Protein 4DGH (pdb70)

Secondary structure (P-SEA, 3-state):
ccccaaaaaaccccccccbbbbbbccccaaaaaaaaaacccccccccbbbbbcccccccaaaaaaaaccaaaaaabbbbbbccccaaaaaaaaaaccccccccccccccaaaaaaaaaaaaaac/ccccaaaaaaccccccccbbbbbcccccaaaaaaaaaacccccccccbbbbbcccccccaaaaaaaaccaaaaaacbbbbbccccaaaaaaaaaaccccccccccccccaaaaaaaaaaaaacc

InterPro domains:
  IPR001902 SLC26A/SulP transporter [PTHR11814] (18-544)
  IPR002645 STAS domain [PF01740] (443-535)
  IPR002645 STAS domain [PS50801] (432-543)
  IPR011547 SLC26A/SulP transporter domain [PF00916] (20-383)
  IPR036513 STAS domain superfamily [G3DSA:3.30.750.24] (422-551)
  IPR036513 STAS domain superfamily [SSF52091] (441-542)

Radius of gyration: 21.48 Å; Cα contacts (8 Å, |Δi|>4): 382; chains: 2; bounding box: 46×34×61 Å

Structure (mmCIF, N/CA/C/O backbone):
data_4DGH
#
_entry.id   4DGH
#
_cell.length_a   90.850
_cell.length_b   90.850
_cell.length_c   65.180
_cell.angle_alpha   90.00
_cell.angle_beta   90.00
_cell.angle_gamma   90.00
#
_symmetry.space_group_name_H-M   'P 4 21 2'
#
loop_
_entity.id
_entity.type
_entity.pdbx_description
1 polymer 'Sulfate permease family protein'
2 non-polymer 'POTASSIUM ION'
3 non-polymer 'IODIDE ION'
4 non-polymer GLYCEROL
5 water water
#
loop_
_atom_site.group_PDB
_atom_site.id
_atom_site.type_symbol
_atom_site.label_atom_id
_atom_site.label_alt_id
_atom_site.label_comp_id
_atom_site.label_asym_id
_atom_site.label_entity_id
_atom_site.label_seq_id
_atom_site.pdbx_PDB_ins_code
_atom_site.Cartn_x
_atom_site.Cartn_y
_atom_site.Cartn_z
_atom_site.occupancy
_atom_site.B_iso_or_equiv
_atom_site.auth_seq_id
_atom_site.auth_comp_id
_atom_site.auth_asym_id
_atom_site.auth_atom_id
_atom_site.pdbx_PDB_model_num
ATO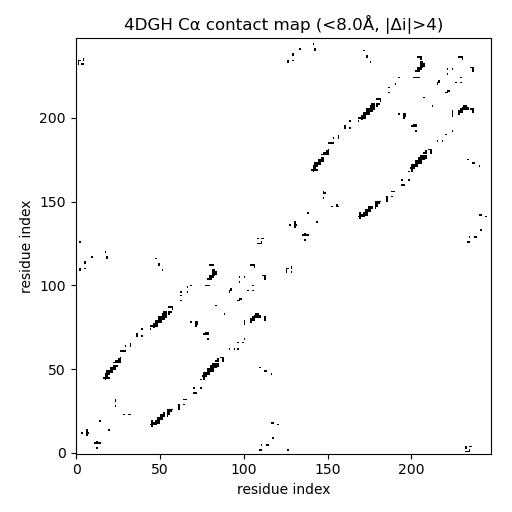M 1 N N . ASN A 1 2 ? 50.665 74.020 30.205 1.00 59.92 423 ASN A N 1
ATOM 2 C CA . ASN A 1 2 ? 49.851 73.337 31.291 1.00 59.21 423 ASN A CA 1
ATOM 3 C C . ASN A 1 2 ? 50.633 72.388 32.305 1.00 56.44 423 ASN A C 1
ATOM 4 O O . ASN A 1 2 ? 51.585 71.689 31.897 1.00 51.58 423 ASN A O 1
ATOM 6 N N . ALA A 1 3 ? 50.235 72.364 33.602 1.00 47.17 424 ALA A N 1
ATOM 7 C CA . ALA A 1 3 ? 50.556 71.197 34.509 1.00 41.97 424 ALA A CA 1
ATOM 8 C C . ALA A 1 3 ? 49.653 69.987 34.184 1.00 40.54 424 ALA A C 1
ATOM 9 O O . ALA A 1 3 ? 50.034 68.835 34.394 1.00 34.34 424 ALA A O 1
ATOM 11 N N . GLU A 1 4 ? 48.464 70.258 33.635 1.00 41.53 425 GLU A N 1
ATOM 12 C CA . GLU A 1 4 ? 47.603 69.223 33.128 1.00 41.33 425 GLU A CA 1
ATOM 13 C C . GLU A 1 4 ? 48.352 68.472 32.019 1.00 42.68 425 GLU A C 1
ATOM 14 O O . GLU A 1 4 ? 48.344 67.203 32.006 1.00 36.85 425 GLU A O 1
ATOM 28 N N . SER A 1 6 ? 51.809 68.488 31.532 1.00 30.70 427 SER A N 1
ATOM 29 C CA . SER A 1 6 ? 52.978 67.766 32.032 1.00 34.90 427 SER A CA 1
ATOM 30 C C . SER A 1 6 ? 52.606 66.445 32.773 1.00 31.09 427 SER A C 1
ATOM 31 O O . SER A 1 6 ? 53.297 65.449 32.654 1.00 30.00 427 SER A O 1
ATOM 34 N N . TYR A 1 7 ? 51.500 66.422 33.486 1.00 29.77 428 TYR A N 1
ATOM 35 C CA . TYR A 1 7 ? 51.115 65.203 34.188 1.00 30.01 428 TYR A CA 1
ATOM 36 C C . TYR A 1 7 ? 50.758 64.043 33.234 1.00 27.83 428 TYR A C 1
ATOM 37 O O . TYR A 1 7 ? 51.205 62.916 33.417 1.00 24.16 428 TYR A O 1
ATOM 46 N N . GLU A 1 8 ? 49.895 64.328 32.272 1.00 27.66 429 GLU A N 1
ATOM 47 C CA . GLU A 1 8 ? 49.512 63.281 31.296 1.00 28.91 429 GLU A CA 1
ATOM 48 C C . GLU A 1 8 ? 50.677 62.839 30.423 1.00 28.63 429 GLU A C 1
ATOM 49 O O . GLU A 1 8 ? 50.820 61.635 30.131 1.00 29.94 429 GLU A O 1
ATOM 55 N N . LEU A 1 9 ? 51.510 63.791 30.045 1.00 26.17 430 LEU A N 1
ATOM 56 C CA . LEU A 1 9 ? 52.749 63.433 29.318 1.00 28.18 430 LEU A CA 1
ATOM 57 C C . LEU A 1 9 ? 53.593 62.441 30.121 1.00 28.40 430 LEU A C 1
ATOM 58 O O . LEU A 1 9 ? 53.988 61.360 29.585 1.00 27.68 430 LEU A O 1
ATOM 63 N N . ALA A 1 10 ? 53.807 62.737 31.414 1.00 26.61 431 ALA A N 1
ATOM 64 C CA . ALA A 1 10 ? 54.645 61.809 32.218 1.00 25.31 431 ALA A CA 1
ATOM 65 C C . ALA A 1 10 ? 53.939 60.448 32.379 1.00 27.54 431 ALA A C 1
ATOM 66 O O . ALA A 1 10 ? 54.608 59.398 32.349 1.00 27.62 431 ALA A O 1
ATOM 68 N N . GLN A 1 11 ? 52.613 60.430 32.510 1.00 26.83 432 GLN A N 1
ATOM 69 C CA . GLN A 1 11 ? 51.890 59.183 32.554 1.00 26.68 432 GLN A CA 1
ATOM 70 C C . GLN A 1 11 ? 52.135 58.338 31.337 1.00 27.43 432 GLN A C 1
ATOM 71 O O . GLN A 1 11 ? 52.115 57.072 31.440 1.00 27.28 432 GLN A O 1
ATOM 77 N N . HIS A 1 12 ? 52.392 58.988 30.200 1.00 25.19 433 HIS A N 1
ATOM 78 C CA . HIS A 1 12 ? 52.746 58.275 28.988 1.00 27.18 433 HIS A CA 1
ATOM 79 C C . HIS A 1 12 ? 54.212 58.210 28.694 1.00 27.70 433 HIS A C 1
ATOM 80 O O . HIS A 1 12 ? 54.598 57.894 27.544 1.00 28.89 433 HIS A O 1
ATOM 87 N N . GLY A 1 13 ? 55.039 58.489 29.702 1.00 27.06 434 GLY A N 1
ATOM 88 C CA . GLY A 1 13 ? 56.484 58.413 29.585 1.00 28.65 434 GLY A CA 1
ATOM 89 C C . GLY A 1 13 ? 57.140 59.443 28.661 1.00 31.43 434 GLY A C 1
ATOM 90 O O . GLY A 1 13 ? 58.224 59.173 28.087 1.00 29.04 434 GLY A O 1
ATOM 91 N N A ARG A 1 14 ? 56.517 60.616 28.516 0.50 28.28 435 ARG A N 1
ATOM 92 N N B ARG A 1 14 ? 56.515 60.616 28.507 0.50 30.00 435 ARG A N 1
ATOM 93 C CA A ARG A 1 14 ? 57.049 61.698 27.656 0.50 27.62 435 ARG A CA 1
ATOM 94 C CA B ARG A 1 14 ? 57.066 61.710 27.668 0.50 30.34 435 ARG A CA 1
ATOM 95 C C A ARG A 1 14 ? 57.268 62.974 28.461 0.50 28.48 435 ARG A C 1
ATOM 96 C C B ARG A 1 14 ? 57.275 62.978 28.471 0.50 30.24 435 ARG A C 1
ATOM 97 O O A ARG A 1 14 ? 56.667 63.153 29.518 0.50 29.82 435 ARG A O 1
ATOM 98 O O B ARG A 1 14 ? 56.677 63.156 29.531 0.50 31.48 435 ARG A O 1
ATOM 113 N N . SER A 1 15 ? 58.121 63.856 27.948 1.00 30.39 436 SER A N 1
ATOM 114 C CA . SER A 1 15 ? 58.300 65.190 28.533 1.00 34.50 436 SER A CA 1
ATOM 115 C C . SER A 1 15 ? 57.740 66.280 27.597 1.00 32.50 436 SER A C 1
ATOM 116 O O . SER A 1 15 ? 57.407 67.384 28.049 1.00 33.04 436 SER A O 1
ATOM 119 N N . THR A 1 16 ? 57.636 65.948 26.310 1.00 31.66 437 THR A N 1
ATOM 120 C CA . THR A 1 16 ? 57.262 66.907 25.290 1.00 29.64 437 THR A CA 1
ATOM 121 C C . THR A 1 16 ? 56.062 66.322 24.504 1.00 28.22 437 THR A C 1
ATOM 122 O O . THR A 1 16 ? 55.895 65.086 24.389 1.00 24.65 437 THR A O 1
ATOM 126 N N . LEU A 1 17 ? 55.236 67.232 23.984 1.00 24.88 438 LEU A N 1
ATOM 127 C CA . LEU A 1 17 ? 54.083 66.848 23.205 1.00 25.59 438 LEU A CA 1
ATOM 128 C C . LEU A 1 17 ? 54.646 66.130 21.973 1.00 25.33 438 LEU A C 1
ATOM 129 O O . LEU A 1 17 ? 55.635 66.600 21.346 1.00 26.66 438 LEU A O 1
ATOM 134 N N . PRO A 1 18 ? 54.099 64.968 21.656 1.00 25.02 439 PRO A N 1
ATOM 135 C CA . PRO A 1 18 ? 54.647 64.319 20.434 1.00 25.86 439 PRO A CA 1
ATOM 136 C C . PRO A 1 18 ? 54.293 65.060 19.187 1.00 25.73 439 PRO A C 1
ATOM 137 O O . PRO A 1 18 ? 53.298 65.822 19.140 1.00 22.34 439 PRO A O 1
ATOM 141 N N . ARG A 1 19 ? 55.124 64.824 18.171 1.00 25.72 440 ARG A N 1
ATOM 142 C CA . ARG A 1 19 ? 54.990 65.498 16.890 1.00 27.18 440 ARG A CA 1
ATOM 143 C C . ARG A 1 19 ? 53.572 65.363 16.280 1.00 22.53 440 ARG A C 1
ATOM 144 O O . ARG A 1 19 ? 53.118 66.269 15.550 1.00 20.89 440 ARG A O 1
ATOM 152 N N . GLU A 1 20 ? 52.947 64.203 16.497 1.00 21.41 441 GLU A N 1
ATOM 153 C CA . GLU A 1 20 ? 51.581 63.940 16.037 1.00 23.29 441 GLU A CA 1
ATOM 154 C C . GLU A 1 20 ? 50.425 64.702 16.658 1.00 22.30 441 GLU A C 1
ATOM 155 O O . GLU A 1 20 ? 49.335 64.618 16.101 1.00 23.03 441 GLU A O 1
ATOM 161 N N . LEU A 1 21 ? 50.644 65.452 17.760 1.00 21.38 442 LEU A N 1
ATOM 162 C CA . LEU A 1 21 ? 49.501 66.065 18.449 1.00 20.00 442 LEU A CA 1
ATOM 163 C C . LEU A 1 21 ? 49.735 67.579 18.542 1.00 21.35 442 LEU A C 1
ATOM 164 O O . LEU A 1 21 ? 50.838 68.024 18.942 1.00 21.13 442 LEU A O 1
ATOM 169 N N . ALA A 1 22 ? 48.708 68.366 18.243 1.00 19.17 443 ALA A N 1
ATOM 170 C CA . ALA A 1 22 ? 48.748 69.811 18.402 1.00 18.49 443 ALA A CA 1
ATOM 171 C C . ALA A 1 22 ? 47.573 70.198 19.326 1.00 18.67 443 ALA A C 1
ATOM 172 O O . ALA A 1 22 ? 46.615 69.435 19.542 1.00 17.61 443 ALA A O 1
ATOM 174 N N . VAL A 1 23 ? 47.667 71.385 19.898 1.00 18.17 444 VAL A N 1
ATOM 175 C CA . VAL A 1 23 ? 46.665 71.806 20.868 1.00 18.22 444 VAL A CA 1
ATOM 176 C C . VAL A 1 23 ? 46.465 73.291 20.540 1.00 18.42 444 VAL A C 1
ATOM 177 O O . VAL A 1 23 ? 47.462 74.059 20.399 1.00 18.58 444 VAL A O 1
ATOM 181 N N . TYR A 1 24 ? 45.213 73.699 20.422 1.00 17.87 445 TYR A N 1
ATOM 182 C CA . TYR A 1 24 ? 44.920 75.117 20.179 1.00 20.41 445 TYR A CA 1
ATOM 183 C C . TYR A 1 24 ? 43.770 75.550 21.046 1.00 21.06 445 TYR A C 1
ATOM 184 O O . TYR A 1 24 ? 42.810 74.783 21.209 1.00 21.46 445 TYR A O 1
ATOM 193 N N . ALA A 1 25 ? 43.831 76.733 21.636 1.00 20.87 446 ALA A N 1
ATOM 194 C CA . ALA A 1 25 ? 42.708 77.186 22.384 1.00 21.53 446 ALA A CA 1
ATOM 195 C C . ALA A 1 25 ? 42.053 78.409 21.785 1.00 23.97 446 ALA A C 1
ATOM 196 O O . ALA A 1 25 ? 42.733 79.375 21.428 1.00 22.05 446 ALA A O 1
ATOM 198 N N . LEU A 1 26 ? 40.722 78.423 21.830 1.00 22.76 447 LEU A N 1
ATOM 199 C CA . LEU A 1 26 ? 39.995 79.585 21.420 1.00 25.70 447 LEU A CA 1
ATOM 200 C C . LEU A 1 26 ? 39.983 80.530 22.635 1.00 27.77 447 LEU A C 1
ATOM 201 O O . LEU A 1 26 ? 39.569 80.152 23.745 1.00 27.52 447 LEU A O 1
ATOM 206 N N . GLU A 1 27 ? 40.432 81.746 22.468 1.00 35.49 448 GLU A N 1
ATOM 207 C CA . GLU A 1 27 ? 40.457 82.633 23.664 1.00 41.21 448 GLU A CA 1
ATOM 208 C C . GLU A 1 27 ? 39.270 83.583 23.595 1.00 39.41 448 GLU A C 1
ATOM 209 O O . GLU A 1 27 ? 39.202 84.476 22.731 1.00 43.41 448 GLU A O 1
ATOM 215 N N . GLY A 1 28 ? 38.326 83.365 24.491 1.00 38.53 449 GLY A N 1
ATOM 216 C CA . GLY A 1 28 ? 37.210 84.249 24.661 1.00 33.55 449 GLY A CA 1
ATOM 217 C C . GLY A 1 28 ? 36.134 83.990 23.646 1.00 31.86 449 GLY A C 1
ATOM 218 O O . GLY A 1 28 ? 36.316 83.189 22.706 1.00 30.41 449 GLY A O 1
ATOM 219 N N . PRO A 1 29 ? 34.998 84.677 23.798 1.00 28.72 450 PRO A N 1
ATOM 220 C CA . PRO A 1 29 ? 33.997 84.434 22.803 1.00 27.55 450 PRO A CA 1
ATOM 221 C C . PRO A 1 29 ? 34.293 84.966 21.407 1.00 26.85 450 PRO A C 1
ATOM 222 O O . PRO A 1 29 ? 33.639 84.556 20.478 1.00 26.02 450 PRO A O 1
ATOM 226 N N . PHE A 1 30 ? 35.195 85.935 21.253 1.00 26.92 451 PHE A N 1
ATOM 227 C CA . PHE A 1 30 ? 35.389 86.553 19.923 1.00 28.28 451 PHE A CA 1
ATOM 228 C C . PHE A 1 30 ? 36.727 86.043 19.399 1.00 28.43 451 PHE A C 1
ATOM 229 O O . PHE A 1 30 ? 37.747 86.784 19.300 1.00 30.52 451 PHE A O 1
ATOM 237 N N . PHE A 1 31 ? 36.741 84.740 19.158 1.00 25.23 452 PHE A N 1
ATOM 238 C CA . PHE A 1 31 ? 37.986 84.051 18.837 1.00 26.34 452 PHE A CA 1
ATOM 239 C C . PHE A 1 31 ? 38.189 84.142 17.326 1.00 26.73 452 PHE A C 1
ATOM 240 O O . PHE A 1 31 ? 39.074 83.540 16.830 1.00 26.63 452 PHE A O 1
ATOM 248 N N . PHE A 1 32 ? 37.395 84.962 16.616 1.00 28.84 453 PHE A N 1
ATOM 249 C CA . PHE A 1 32 ? 37.416 84.993 15.115 1.00 31.68 453 PHE A CA 1
ATOM 250 C C . PHE A 1 32 ? 38.791 85.295 14.522 1.00 29.66 453 PHE A C 1
ATOM 251 O O . PHE A 1 32 ? 39.215 84.633 13.583 1.00 30.17 453 PHE A O 1
ATOM 259 N N . ALA A 1 33 ? 39.482 86.291 15.042 1.00 28.92 454 ALA A N 1
ATOM 260 C CA . ALA A 1 33 ? 40.760 86.671 14.388 1.00 35.38 454 ALA A CA 1
ATOM 261 C C . ALA A 1 33 ? 41.790 85.517 14.560 1.00 33.34 454 ALA A C 1
ATOM 262 O O . ALA A 1 33 ? 42.476 85.136 13.605 1.00 33.13 454 ALA A O 1
ATOM 264 N N . ALA A 1 34 ? 41.823 84.933 15.758 1.00 34.36 455 ALA A N 1
ATOM 265 C CA . ALA A 1 34 ? 42.611 83.711 16.031 1.00 35.31 455 ALA A CA 1
ATOM 266 C C . ALA A 1 34 ? 42.223 82.493 15.224 1.00 35.68 455 ALA A C 1
ATOM 267 O O . ALA A 1 34 ? 43.073 81.767 14.742 1.00 37.62 455 ALA A O 1
ATOM 269 N N . ALA A 1 35 ? 40.939 82.241 15.090 1.00 32.61 456 ALA A N 1
ATOM 270 C CA . ALA A 1 35 ? 40.479 81.158 14.253 1.00 34.94 456 ALA A CA 1
ATOM 271 C C . ALA A 1 35 ? 41.078 81.361 12.858 1.00 33.11 456 ALA A C 1
ATOM 272 O O . ALA A 1 35 ? 41.550 80.423 12.263 1.00 34.26 456 ALA A O 1
ATOM 274 N N . GLU A 1 36 ? 41.052 82.589 12.351 1.00 32.80 457 GLU A N 1
ATOM 275 C CA . GLU A 1 36 ? 41.443 82.846 10.956 1.00 35.38 457 GLU A CA 1
ATOM 276 C C . GLU A 1 36 ? 42.956 82.582 10.770 1.00 32.89 457 GLU A C 1
ATOM 277 O O . GLU A 1 36 ? 43.382 81.907 9.838 1.00 30.34 457 GLU A O 1
ATOM 283 N N . THR A 1 37 ? 43.738 83.093 11.697 1.00 30.19 458 THR A N 1
ATOM 284 C CA . THR A 1 37 ? 45.182 82.889 11.684 1.00 33.01 458 THR A CA 1
ATOM 285 C C . THR A 1 37 ? 45.545 81.403 11.768 1.00 32.99 458 THR A C 1
ATOM 286 O O . THR A 1 37 ? 46.373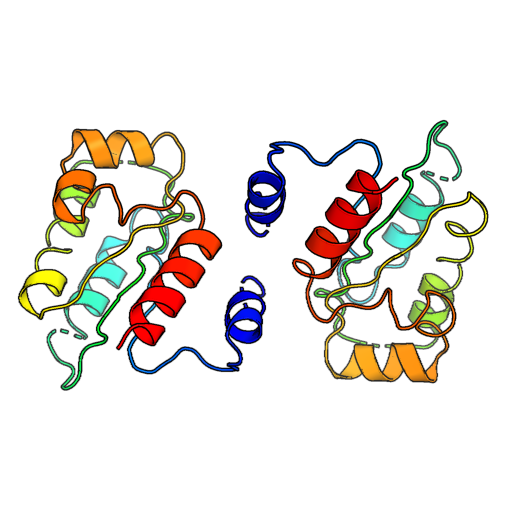 80.896 10.987 1.00 32.21 458 THR A O 1
ATOM 290 N N . PHE A 1 38 ? 44.881 80.695 12.664 1.00 32.50 459 PHE A N 1
ATOM 291 C CA . PHE A 1 38 ? 45.260 79.331 12.898 1.00 34.11 459 PHE A CA 1
ATOM 292 C C . PHE A 1 38 ? 44.919 78.468 11.678 1.00 35.06 459 PHE A C 1
ATOM 293 O O . PHE A 1 38 ? 45.670 77.581 11.287 1.00 32.32 459 PHE A O 1
ATOM 301 N N . GLU A 1 39 ? 43.774 78.774 11.084 1.00 31.44 460 GLU A N 1
ATOM 302 C CA . GLU A 1 39 ? 43.325 78.142 9.887 1.00 33.36 460 GLU A CA 1
ATOM 303 C C . GLU A 1 39 ? 44.362 78.406 8.776 1.00 31.94 460 GLU A C 1
ATOM 304 O O . GLU A 1 39 ? 44.774 77.503 8.057 1.00 29.37 460 GLU A O 1
ATOM 310 N N . ARG A 1 40 ? 44.831 79.658 8.671 1.00 31.56 461 ARG A N 1
ATOM 311 C CA . ARG A 1 40 ? 45.880 80.005 7.712 1.00 33.00 461 ARG A CA 1
ATOM 312 C C . ARG A 1 40 ? 47.172 79.257 7.954 1.00 30.32 461 ARG A C 1
ATOM 313 O O . ARG A 1 40 ? 47.716 78.701 7.057 1.00 31.87 461 ARG A O 1
ATOM 321 N N . VAL A 1 41 ? 47.607 79.137 9.189 1.00 29.15 462 VAL A N 1
ATOM 322 C CA . VAL A 1 41 ? 48.834 78.437 9.517 1.00 26.79 462 VAL A CA 1
ATOM 323 C C . VAL A 1 41 ? 48.711 76.955 9.136 1.00 26.94 462 VAL A C 1
ATOM 324 O O . VAL A 1 41 ? 49.617 76.377 8.533 1.00 25.95 462 VAL A O 1
ATOM 336 N N . GLY A 1 43 ? 46.900 75.567 7.021 1.00 29.07 464 GLY A N 1
ATOM 337 C CA . GLY A 1 43 ? 46.898 75.464 5.539 1.00 31.23 464 GLY A CA 1
ATOM 338 C C . GLY A 1 43 ? 48.259 75.656 4.903 1.00 35.75 464 GLY A C 1
ATOM 339 O O . GLY A 1 43 ? 48.539 75.094 3.810 1.00 37.82 464 GLY A O 1
ATOM 340 N N . SER A 1 44 ? 49.122 76.437 5.546 1.00 36.76 465 SER A N 1
ATOM 341 C CA . SER A 1 44 ? 50.409 76.825 4.900 1.00 40.42 465 SER A CA 1
ATOM 342 C C . SER A 1 44 ? 51.597 75.965 5.290 1.00 38.25 465 SER A C 1
ATOM 343 O O . SER A 1 44 ? 52.556 75.789 4.508 1.00 37.76 465 SER A O 1
ATOM 346 N N . ILE A 1 45 ? 51.567 75.419 6.483 1.00 34.58 466 ILE A N 1
ATOM 347 C CA . ILE A 1 45 ? 52.662 74.554 6.900 1.00 35.42 466 ILE A CA 1
ATOM 348 C C . ILE A 1 45 ? 52.694 73.252 6.102 1.00 33.78 466 ILE A C 1
ATOM 349 O O . ILE A 1 45 ? 51.669 72.779 5.592 1.00 33.98 466 ILE A O 1
ATOM 354 N N . GLN A 1 46 ? 53.892 72.702 6.053 1.00 34.70 467 GLN A N 1
ATOM 355 C CA . GLN A 1 46 ? 54.215 71.580 5.211 1.00 38.54 467 GLN A CA 1
ATOM 356 C C . GLN A 1 46 ? 53.683 70.308 5.855 1.00 37.36 467 GLN A C 1
ATOM 357 O O . GLN A 1 46 ? 53.025 69.499 5.200 1.00 38.45 467 GLN A O 1
ATOM 363 N N . GLU A 1 47 ? 53.966 70.134 7.138 1.00 35.08 468 GLU A N 1
ATOM 364 C CA . GLU A 1 47 ? 53.534 68.972 7.863 1.00 35.52 468 GLU A CA 1
ATOM 365 C C . GLU A 1 47 ? 52.457 69.349 8.832 1.00 34.91 468 GLU A C 1
ATOM 366 O O . GLU A 1 47 ? 52.561 70.402 9.531 1.00 32.35 468 GLU A O 1
ATOM 372 N N . THR A 1 48 ? 51.468 68.468 8.890 1.00 31.75 469 THR A N 1
ATOM 373 C CA . THR A 1 48 ? 50.339 68.621 9.807 1.00 30.40 469 THR A CA 1
ATOM 374 C C . THR A 1 48 ? 50.308 67.557 10.899 1.00 27.53 469 THR A C 1
ATOM 375 O O . THR A 1 48 ? 50.768 66.427 10.732 1.00 26.23 469 THR A O 1
ATOM 379 N N . PRO A 1 49 ? 49.718 67.911 12.074 1.00 24.44 470 PRO A N 1
ATOM 380 C CA . PRO A 1 49 ? 49.622 66.914 13.122 1.00 24.07 470 PRO A CA 1
ATOM 381 C C . PRO A 1 49 ? 48.573 65.842 12.701 1.00 24.78 470 PRO A C 1
ATOM 382 O O . PRO A 1 49 ? 47.759 66.125 11.850 1.00 27.52 470 PRO A O 1
ATOM 386 N N A GLN A 1 50 ? 48.640 64.639 13.285 0.50 24.11 471 GLN A N 1
ATOM 387 N N B GLN A 1 50 ? 48.575 64.675 13.317 0.50 24.21 471 GLN A N 1
ATOM 388 C CA A GLN A 1 50 ? 47.571 63.622 13.204 0.50 23.78 471 GLN A CA 1
ATOM 389 C CA B GLN A 1 50 ? 47.474 63.752 13.123 0.50 23.82 471 GLN A CA 1
ATOM 390 C C A GLN A 1 50 ? 46.249 64.067 13.940 0.50 21.90 471 GLN A C 1
ATOM 391 C C B GLN A 1 50 ? 46.199 64.137 13.917 0.50 21.89 471 GLN A C 1
ATOM 392 O O A GLN A 1 50 ? 45.127 63.831 13.451 0.50 20.83 471 GLN A O 1
ATOM 393 O O B GLN A 1 50 ? 45.062 63.896 13.463 0.50 20.87 471 GLN A O 1
ATOM 404 N N . ILE A 1 51 ? 46.405 64.662 15.124 1.00 19.98 472 ILE A N 1
ATOM 405 C CA . ILE A 1 51 ? 45.326 65.029 16.033 1.00 18.95 472 ILE A CA 1
ATOM 406 C C . ILE A 1 51 ? 45.490 66.471 16.494 1.00 18.37 472 ILE A C 1
ATOM 407 O O . ILE A 1 51 ? 46.622 66.925 16.870 1.00 18.99 472 ILE A O 1
ATOM 412 N N A LEU A 1 52 ? 44.378 67.197 16.525 0.50 17.09 473 LEU A N 1
ATOM 413 N N B LEU A 1 52 ? 44.394 67.216 16.456 0.50 17.15 473 LEU A N 1
ATOM 414 C CA A LEU A 1 52 ? 44.382 68.566 17.065 0.50 16.60 473 LEU A CA 1
ATOM 415 C CA B LEU A 1 52 ? 44.384 68.543 17.078 0.50 16.64 473 LEU A CA 1
ATOM 416 C C A LEU A 1 52 ? 43.298 68.688 18.146 0.50 16.31 473 LEU A C 1
ATOM 417 C C B LEU A 1 52 ? 43.365 68.463 18.220 0.50 16.29 473 LEU A C 1
ATOM 418 O O A LEU A 1 52 ? 42.091 68.496 17.847 0.50 16.29 473 LEU A O 1
ATOM 419 O O B LEU A 1 52 ? 42.305 67.866 18.061 0.50 16.44 473 LEU A O 1
ATOM 428 N N . ILE A 1 53 ? 43.707 69.020 19.375 1.00 16.68 474 ILE A N 1
ATOM 429 C CA . ILE A 1 53 ? 42.747 69.307 20.432 1.00 16.28 474 ILE A CA 1
ATOM 430 C C . ILE A 1 53 ? 42.426 70.785 20.410 1.00 16.74 474 ILE A C 1
ATOM 431 O O . ILE A 1 53 ? 43.309 71.640 20.548 1.00 16.56 474 ILE A O 1
ATOM 436 N N A LEU A 1 54 ? 41.146 71.068 20.256 0.50 16.80 475 LEU A N 1
ATOM 437 N N B LEU A 1 54 ? 41.147 71.081 20.182 0.50 16.05 475 LEU A N 1
ATOM 438 C CA A LEU A 1 54 ? 40.644 72.400 20.309 0.50 17.32 475 LEU A CA 1
ATOM 439 C CA B LEU A 1 54 ? 40.597 72.413 20.333 0.50 16.13 475 LEU A CA 1
ATOM 440 C C A LEU A 1 54 ? 39.992 72.665 21.675 0.50 17.63 475 LEU A C 1
ATOM 441 C C B LEU A 1 54 ? 40.049 72.562 21.747 0.50 16.79 475 LEU A C 1
ATOM 442 O O A LEU A 1 54 ? 38.919 72.121 21.974 0.50 17.85 475 LEU A O 1
ATOM 443 O O B LEU A 1 54 ? 39.115 71.843 22.152 0.50 16.74 475 LEU A O 1
ATOM 452 N N . ARG A 1 55 ? 40.672 73.462 22.515 1.00 16.64 476 ARG A N 1
ATOM 453 C CA . ARG A 1 55 ? 40.221 73.778 23.922 1.00 17.83 476 ARG A CA 1
ATOM 454 C C . ARG A 1 55 ? 39.199 74.930 23.915 1.00 17.81 476 ARG A C 1
ATOM 455 O O . ARG A 1 55 ? 39.486 75.988 23.393 1.00 17.16 476 ARG A O 1
ATOM 463 N N . LEU A 1 56 ? 38.025 74.677 24.456 1.00 17.52 477 LEU A N 1
ATOM 464 C CA . LEU A 1 56 ? 36.936 75.623 24.499 1.00 19.67 477 LEU A CA 1
ATOM 465 C C . LEU A 1 56 ? 36.612 76.157 25.919 1.00 20.51 477 LEU A C 1
ATOM 466 O O . LEU A 1 56 ? 35.635 76.843 26.101 1.00 19.27 477 LEU A O 1
ATOM 471 N N . LYS A 1 57 ? 37.452 75.828 26.915 1.00 21.80 478 LYS A N 1
ATOM 472 C CA . LYS A 1 57 ? 37.235 76.248 28.318 1.00 25.06 478 LYS A CA 1
ATOM 473 C C . LYS A 1 57 ? 37.045 77.790 28.442 1.00 24.37 478 LYS A C 1
ATOM 474 O O . LYS A 1 57 ? 36.343 78.228 29.308 1.00 23.94 478 LYS A O 1
ATOM 480 N N . TRP A 1 58 ? 37.746 78.562 27.633 1.00 24.24 479 TRP A N 1
ATOM 481 C CA . TRP A 1 58 ? 37.669 80.035 27.635 1.00 28.05 479 TRP A CA 1
ATOM 482 C C . TRP A 1 58 ? 36.576 80.641 26.793 1.00 28.99 479 TRP A C 1
ATOM 483 O O . TRP A 1 58 ? 36.475 81.895 26.693 1.00 27.28 479 TRP A O 1
ATOM 494 N N . VAL A 1 59 ? 35.659 79.812 26.272 1.00 23.92 480 VAL A N 1
ATOM 495 C CA . VAL A 1 59 ? 34.588 80.391 25.471 1.00 22.89 480 VAL A CA 1
ATOM 496 C C . VAL A 1 59 ? 33.315 80.401 26.290 1.00 23.15 480 VAL A C 1
ATOM 497 O O . VAL A 1 59 ? 32.797 79.342 26.613 1.00 22.87 480 VAL A O 1
ATOM 501 N N . PRO A 1 60 ? 32.820 81.580 26.678 1.00 24.00 481 PRO A N 1
ATOM 502 C CA . PRO A 1 60 ? 31.673 81.577 27.573 1.00 24.05 481 PRO A CA 1
ATOM 503 C C . PRO A 1 60 ? 30.308 81.378 26.877 1.00 24.54 481 PRO A C 1
ATOM 504 O O . PRO A 1 60 ? 29.362 80.938 27.508 1.00 23.51 481 PRO A O 1
ATOM 508 N N . PHE A 1 61 ? 30.207 81.688 25.595 1.00 23.14 482 PHE A N 1
ATOM 509 C CA . PHE A 1 61 ? 28.976 81.506 24.874 1.00 24.12 482 PHE A CA 1
ATOM 510 C C . PHE A 1 61 ? 29.388 81.518 23.397 1.00 24.52 482 PHE A C 1
ATOM 511 O O . PHE A 1 61 ? 30.513 81.911 23.072 1.00 23.05 482 PHE A O 1
ATOM 527 N N . ASP A 1 63 ? 27.468 82.383 19.490 1.00 24.52 484 ASP A N 1
ATOM 528 C CA . ASP A 1 63 ? 26.294 82.655 18.695 1.00 24.48 484 ASP A CA 1
ATOM 529 C C . ASP A 1 63 ? 26.496 82.016 17.331 1.00 24.75 484 ASP A C 1
ATOM 530 O O . ASP A 1 63 ? 27.552 81.378 17.070 1.00 22.31 484 ASP A O 1
ATOM 535 N N . ILE A 1 64 ? 25.503 82.225 16.447 1.00 26.04 485 ILE A N 1
ATOM 536 C CA . ILE A 1 64 ? 25.571 81.726 15.085 1.00 25.67 485 ILE A CA 1
ATOM 537 C C . ILE A 1 64 ? 26.874 82.124 14.390 1.00 23.81 485 ILE A C 1
ATOM 538 O O . ILE A 1 64 ? 27.370 81.379 13.515 1.00 24.33 485 ILE A O 1
ATOM 543 N N . THR A 1 65 ? 27.412 83.287 14.704 1.00 22.72 486 THR A N 1
ATOM 544 C CA . THR A 1 65 ? 28.609 83.725 14.032 1.00 23.45 486 THR A CA 1
ATOM 545 C C . THR A 1 65 ? 29.828 82.897 14.488 1.00 23.95 486 THR A C 1
ATOM 546 O O . THR A 1 65 ? 30.688 82.522 13.652 1.00 25.20 486 THR A O 1
ATOM 550 N N . GLY A 1 66 ? 29.934 82.598 15.784 1.00 21.73 487 GLY A N 1
ATOM 551 C CA . GLY A 1 66 ? 31.092 81.822 16.227 1.00 21.39 487 GLY A CA 1
ATOM 552 C C . GLY A 1 66 ? 30.854 80.357 15.828 1.00 21.15 487 GLY A C 1
ATOM 553 O O . GLY A 1 66 ? 31.780 79.635 15.568 1.00 20.66 487 GLY A O 1
ATOM 554 N N . ILE A 1 67 ? 29.615 79.893 15.821 1.00 22.09 488 ILE A N 1
ATOM 555 C CA . ILE A 1 67 ? 29.353 78.509 15.360 1.00 22.28 488 ILE A CA 1
ATOM 556 C C . ILE A 1 67 ? 29.804 78.293 13.934 1.00 21.86 488 ILE A C 1
ATOM 557 O O . ILE A 1 67 ? 30.469 77.302 13.627 1.00 22.05 488 ILE A O 1
ATOM 562 N N . GLN A 1 68 ? 29.477 79.233 13.056 1.00 22.07 489 GLN A N 1
ATOM 563 C CA . GLN A 1 68 ? 29.844 79.057 11.655 1.00 24.12 489 GLN A CA 1
ATOM 564 C C . GLN A 1 68 ? 31.360 79.219 11.466 1.00 23.42 489 GLN A C 1
ATOM 565 O O . GLN A 1 68 ? 31.955 78.555 10.631 1.00 23.70 489 GLN A O 1
ATOM 571 N N . THR A 1 69 ? 31.980 80.064 12.273 1.00 23.12 490 THR A N 1
ATOM 572 C CA . THR A 1 69 ? 33.447 80.171 12.265 1.00 22.26 490 THR A CA 1
ATOM 573 C C . THR A 1 69 ? 34.107 78.887 12.715 1.00 22.68 490 THR A C 1
ATOM 574 O O . THR A 1 69 ? 35.087 78.428 12.097 1.00 22.72 490 THR A O 1
ATOM 578 N N . LEU A 1 70 ? 33.624 78.320 13.834 1.00 22.22 491 LEU A N 1
ATOM 579 C CA . LEU A 1 70 ? 34.194 77.079 14.354 1.00 20.82 491 LEU A CA 1
ATOM 580 C C . LEU A 1 70 ? 33.983 75.944 13.338 1.00 22.13 491 LEU A C 1
ATOM 581 O O . LEU A 1 70 ? 34.865 75.096 13.146 1.00 19.92 491 LEU A O 1
ATOM 586 N N . GLU A 1 71 ? 32.776 75.875 12.754 1.00 22.67 492 GLU A N 1
ATOM 587 C CA . GLU A 1 71 ? 32.523 74.894 11.703 1.00 26.93 492 GLU A CA 1
ATOM 588 C C . GLU A 1 71 ? 33.530 74.938 10.521 1.00 25.34 492 GLU A C 1
ATOM 589 O O . GLU A 1 71 ? 34.073 73.916 10.111 1.00 24.04 492 GLU A O 1
ATOM 595 N N . GLU A 1 72 ? 33.740 76.113 9.967 1.00 26.36 493 GLU A N 1
ATOM 596 C CA . GLU A 1 72 ? 34.632 76.331 8.827 1.00 28.18 493 GLU A CA 1
ATOM 597 C C . GLU A 1 72 ? 36.054 75.952 9.221 1.00 25.01 493 GLU A C 1
ATOM 598 O O . GLU A 1 72 ? 36.714 75.250 8.464 1.00 24.21 493 GLU A O 1
ATOM 620 N N . ILE A 1 74 ? 37.036 73.768 11.532 1.00 21.72 495 ILE A N 1
ATOM 621 C CA . ILE A 1 74 ? 37.134 72.317 11.642 1.00 21.36 495 ILE A CA 1
ATOM 622 C C . ILE A 1 74 ? 37.104 71.656 10.286 1.00 22.33 495 ILE A C 1
ATOM 623 O O . ILE A 1 74 ? 37.801 70.636 10.045 1.00 20.73 495 ILE A O 1
ATOM 628 N N . GLN A 1 75 ? 36.221 72.137 9.415 1.00 22.32 496 GLN A N 1
ATOM 629 C CA A GLN A 1 75 ? 36.197 71.653 8.007 0.50 25.10 496 GLN A CA 1
ATOM 630 C CA B GLN A 1 75 ? 36.202 71.622 8.015 0.50 24.93 496 GLN A CA 1
ATOM 631 C C . GLN A 1 75 ? 37.567 71.777 7.329 1.00 25.47 496 GLN A C 1
ATOM 632 O O . GLN A 1 75 ? 37.999 70.886 6.661 1.00 25.22 496 GLN A O 1
ATOM 643 N N . SER A 1 76 ? 38.217 72.914 7.532 1.00 25.89 497 SER A N 1
ATOM 644 C CA . SER A 1 76 ? 39.509 73.171 6.962 1.00 26.27 497 SER A CA 1
ATOM 645 C C . SER A 1 76 ? 40.589 72.232 7.534 1.00 24.81 497 SER A C 1
ATOM 646 O O . SER A 1 76 ? 41.461 71.806 6.798 1.00 26.00 497 SER A O 1
ATOM 649 N N . PHE A 1 77 ? 40.492 71.809 8.801 1.00 21.94 498 PHE A N 1
ATOM 650 C CA . PHE A 1 77 ? 41.447 70.805 9.329 1.00 21.78 498 PHE A CA 1
ATOM 651 C C . PHE A 1 77 ? 41.134 69.402 8.797 1.00 21.04 498 PHE A C 1
ATOM 652 O O . PHE A 1 77 ? 42.029 68.628 8.480 1.00 22.66 498 PHE A O 1
ATOM 660 N N . HIS A 1 78 ? 39.858 69.053 8.746 1.00 22.02 499 HIS A N 1
ATOM 661 C CA . HIS A 1 78 ? 39.426 67.707 8.327 1.00 23.28 499 HIS A CA 1
ATOM 662 C C . HIS A 1 78 ? 39.878 67.478 6.922 1.00 27.50 499 HIS A C 1
ATOM 663 O O . HIS A 1 78 ? 40.174 66.325 6.544 1.00 25.90 499 HIS A O 1
ATOM 670 N N . LYS A 1 79 ? 39.883 68.534 6.139 1.00 26.61 500 LYS A N 1
ATOM 671 C CA . LYS A 1 79 ? 40.186 68.295 4.740 1.00 31.31 500 LYS A CA 1
ATOM 672 C C . LYS A 1 79 ? 41.689 68.044 4.542 1.00 31.80 500 LYS A C 1
ATOM 673 O O . LYS A 1 79 ? 42.071 67.527 3.487 1.00 32.57 500 LYS A O 1
ATOM 679 N N A ARG A 1 80 ? 42.551 68.378 5.519 0.50 28.50 501 ARG A N 1
ATOM 680 N N B ARG A 1 80 ? 42.484 68.345 5.571 0.50 29.11 501 ARG A N 1
ATOM 681 C CA A ARG A 1 80 ? 43.986 67.951 5.480 0.50 26.25 501 ARG A CA 1
ATOM 682 C CA B ARG A 1 80 ? 43.923 68.063 5.615 0.50 26.98 501 ARG A CA 1
ATOM 683 C C A ARG A 1 80 ? 44.305 66.597 6.187 0.50 26.41 501 ARG A C 1
ATOM 684 C C B ARG A 1 80 ? 44.278 66.781 6.433 0.50 26.43 501 ARG A C 1
ATOM 685 O O A ARG A 1 80 ? 45.453 66.155 6.257 0.50 27.56 501 ARG A O 1
ATOM 686 O O B ARG A 1 80 ? 45.433 66.577 6.820 0.50 27.02 501 ARG A O 1
ATOM 701 N N . GLY A 1 81 ? 43.295 65.923 6.685 1.00 24.90 502 GLY A N 1
ATOM 702 C CA . GLY A 1 81 ? 43.515 64.674 7.315 1.00 25.23 502 GLY A CA 1
ATOM 703 C C . GLY A 1 81 ? 43.639 64.789 8.829 1.00 24.47 502 GLY A C 1
ATOM 704 O O . GLY A 1 81 ? 43.887 63.767 9.478 1.00 26.70 502 GLY A O 1
ATOM 705 N N . ILE A 1 82 ? 43.369 65.955 9.405 1.00 22.35 503 ILE A N 1
ATOM 706 C CA . ILE A 1 82 ? 43.528 66.131 10.882 1.00 21.24 503 ILE A CA 1
ATOM 707 C C . ILE A 1 82 ? 42.248 65.718 11.593 1.00 21.06 503 ILE A C 1
ATOM 708 O O . ILE A 1 82 ? 41.149 66.179 11.228 1.00 20.16 503 ILE A O 1
ATOM 713 N N . LYS A 1 83 ? 42.407 64.828 12.584 1.00 21.85 504 LYS A N 1
ATOM 714 C CA . LYS A 1 83 ? 41.329 64.478 13.492 1.00 20.63 504 LYS A CA 1
ATOM 715 C C . LYS A 1 83 ? 41.251 65.531 14.591 1.00 20.04 504 LYS A C 1
ATOM 716 O O . LYS A 1 83 ? 42.268 65.866 15.207 1.00 21.47 504 LYS A O 1
ATOM 722 N N . VAL A 1 84 ? 40.070 66.065 14.813 1.00 18.48 505 VAL A N 1
ATOM 723 C CA . VAL A 1 84 ? 39.880 67.174 15.701 1.00 18.32 505 VAL A CA 1
ATOM 724 C C . VAL A 1 84 ? 39.118 66.684 16.917 1.00 18.52 505 VAL A C 1
ATOM 725 O O . VAL A 1 84 ? 38.046 66.009 16.748 1.00 19.30 505 VAL A O 1
ATOM 729 N N . LEU A 1 85 ? 39.726 66.843 18.104 1.00 16.64 506 LEU A N 1
ATOM 730 C CA . LEU A 1 85 ? 39.005 66.630 19.351 1.00 17.28 506 LEU A CA 1
ATOM 731 C C . LEU A 1 85 ? 38.621 68.004 19.942 1.00 17.83 506 LEU A C 1
ATOM 732 O O . LEU A 1 85 ? 39.334 68.972 19.739 1.00 19.04 506 LEU A O 1
ATOM 737 N N . ILE A 1 86 ? 37.530 68.037 20.726 1.00 16.43 507 ILE A N 1
ATOM 738 C CA . ILE A 1 86 ? 37.140 69.237 21.377 1.00 17.29 507 ILE A CA 1
ATOM 739 C C . ILE A 1 86 ? 37.108 68.949 22.878 1.00 18.61 507 ILE A C 1
ATOM 740 O O . ILE A 1 86 ? 36.594 67.862 23.319 1.00 19.95 507 ILE A O 1
ATOM 745 N N . SER A 1 87 ? 37.621 69.870 23.687 1.00 17.88 508 SER A N 1
ATOM 746 C CA . SER A 1 87 ? 37.516 69.710 25.159 1.00 18.07 508 SER A CA 1
ATOM 747 C C . SER A 1 87 ? 37.059 70.985 25.820 1.00 19.32 508 SER A C 1
ATOM 748 O O . SER A 1 87 ? 37.240 72.031 25.283 1.00 17.94 508 SER A O 1
ATOM 751 N N . GLY A 1 88 ? 36.495 70.845 27.032 1.00 19.16 509 GLY A N 1
ATOM 752 C CA . GLY A 1 88 ? 36.305 71.952 27.937 1.00 21.09 509 GLY A CA 1
ATOM 753 C C . GLY A 1 88 ? 35.091 72.847 27.691 1.00 20.55 509 GLY A C 1
ATOM 754 O O . GLY A 1 88 ? 34.983 73.884 28.341 1.00 20.81 509 GLY A O 1
ATOM 755 N N . ALA A 1 89 ? 34.171 72.477 26.782 1.00 20.16 510 ALA A N 1
ATOM 756 C CA . ALA A 1 89 ? 32.978 73.355 26.557 1.00 20.90 510 ALA A CA 1
ATOM 757 C C . ALA A 1 89 ? 32.212 73.486 27.879 1.00 22.06 510 ALA A C 1
ATOM 758 O O . ALA A 1 89 ? 31.987 72.465 28.523 1.00 23.29 510 ALA A O 1
ATOM 760 N N . ASN A 1 90 ? 31.818 74.681 28.301 1.00 21.98 511 ASN A N 1
ATOM 761 C CA . ASN A 1 90 ? 30.947 74.747 29.499 1.00 24.38 511 ASN A CA 1
ATOM 762 C C . ASN A 1 90 ? 29.580 74.118 29.241 1.00 24.65 511 ASN A C 1
ATOM 763 O O . ASN A 1 90 ? 29.323 73.686 28.144 1.00 23.02 511 ASN A O 1
ATOM 768 N N . SER A 1 91 ? 28.704 74.099 30.252 1.00 28.27 512 SER A N 1
ATOM 769 C CA . SER A 1 91 ? 27.414 73.410 30.095 1.00 30.90 512 SER A CA 1
ATOM 770 C C . SER A 1 91 ? 26.559 74.009 29.000 1.00 30.41 512 SER A C 1
ATOM 771 O O . SER A 1 91 ? 25.895 73.283 28.300 1.00 31.09 512 SER A O 1
ATOM 774 N N . ARG A 1 92 ? 26.555 75.316 28.823 1.00 28.21 513 ARG A N 1
ATOM 775 C CA . ARG A 1 92 ? 25.762 75.852 27.776 1.00 28.71 513 ARG A CA 1
ATOM 776 C C . ARG A 1 92 ? 26.355 75.748 26.380 1.00 26.28 513 ARG A C 1
ATOM 777 O O . ARG A 1 92 ? 25.669 75.443 25.419 1.00 26.49 513 ARG A O 1
ATOM 785 N N . VAL A 1 93 ? 27.630 76.079 26.228 1.00 23.71 514 VAL A N 1
ATOM 786 C CA . VAL A 1 93 ? 28.264 75.855 24.941 1.00 21.92 514 VAL A CA 1
ATOM 787 C C . VAL A 1 93 ? 28.171 74.360 24.550 1.00 20.84 514 VAL A C 1
ATOM 788 O O . VAL A 1 93 ? 28.033 74.074 23.352 1.00 20.81 514 VAL A O 1
ATOM 792 N N . SER A 1 94 ? 28.301 73.465 25.523 1.00 21.43 515 SER A N 1
ATOM 793 C CA . SER A 1 94 ? 28.167 71.984 25.250 1.00 23.44 515 SER A CA 1
ATOM 794 C C . SER A 1 94 ? 26.804 71.687 24.540 1.00 23.99 515 SER A C 1
ATOM 795 O O . SER A 1 94 ? 26.769 70.989 23.558 1.00 23.68 515 SER A O 1
ATOM 798 N N . GLN A 1 95 ? 25.717 72.208 25.071 1.00 24.96 516 GLN A N 1
ATOM 799 C CA . GLN A 1 95 ? 24.364 72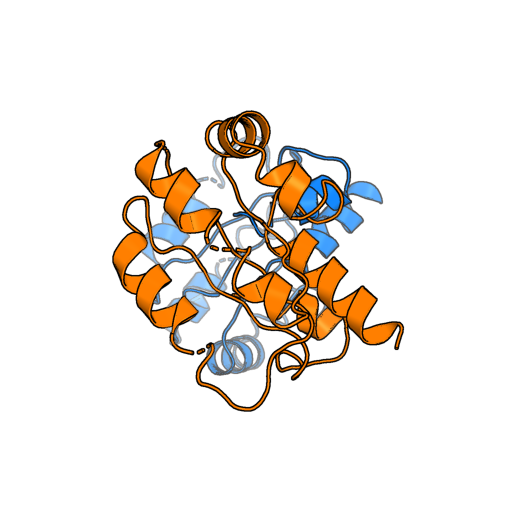.063 24.401 1.00 27.55 516 GLN A CA 1
ATOM 800 C C . GLN A 1 95 ? 24.355 72.700 23.030 1.00 25.66 516 GLN A C 1
ATOM 801 O O . GLN A 1 95 ? 23.784 72.128 22.120 1.00 23.81 516 GLN A O 1
ATOM 807 N N . LYS A 1 96 ? 24.962 73.890 22.894 1.00 25.36 517 LYS A N 1
ATOM 808 C CA . LYS A 1 96 ? 24.993 74.570 21.590 1.00 27.33 517 LYS A CA 1
ATOM 809 C C . LYS A 1 96 ? 25.761 73.749 20.557 1.00 24.83 517 LYS A C 1
ATOM 810 O O . LYS A 1 96 ? 25.370 73.683 19.405 1.00 24.78 517 LYS A O 1
ATOM 816 N N . LEU A 1 97 ? 26.893 73.151 20.957 1.00 24.19 518 LEU A N 1
ATOM 817 C CA . LEU A 1 97 ? 27.704 72.375 20.040 1.00 21.74 518 LEU A CA 1
ATOM 818 C C . LEU A 1 97 ? 26.864 71.169 19.434 1.00 22.86 518 LEU A C 1
ATOM 819 O O . LEU A 1 97 ? 27.029 70.818 18.262 1.00 21.51 518 LEU A O 1
ATOM 824 N N . VAL A 1 98 ? 26.019 70.574 20.273 1.00 22.51 519 VAL A N 1
ATOM 825 C CA . VAL A 1 98 ? 25.146 69.460 19.837 1.00 25.40 519 VAL A CA 1
ATOM 826 C C . VAL A 1 98 ? 24.086 70.039 18.875 1.00 26.56 519 VAL A C 1
ATOM 827 O O . VAL A 1 98 ? 24.034 69.663 17.699 1.00 25.59 519 VAL A O 1
ATOM 831 N N . LYS A 1 99 ? 23.357 71.041 19.330 1.00 26.38 520 LYS A N 1
ATOM 832 C CA . LYS A 1 99 ? 22.270 71.591 18.513 1.00 29.67 520 LYS A CA 1
ATOM 833 C C . LYS A 1 99 ? 22.739 72.138 17.166 1.00 30.97 520 LYS A C 1
ATOM 834 O O . LYS A 1 99 ? 22.005 72.047 16.191 1.00 29.54 520 LYS A O 1
ATOM 840 N N . ALA A 1 100 ? 23.949 72.707 17.112 1.00 28.77 521 ALA A N 1
ATOM 841 C CA . ALA A 1 100 ? 24.477 73.276 15.897 1.00 30.17 521 ALA A CA 1
ATOM 842 C C . ALA A 1 100 ? 25.115 72.310 14.937 1.00 31.28 521 ALA A C 1
ATOM 843 O O . ALA A 1 100 ? 25.419 72.707 13.803 1.00 33.14 521 ALA A O 1
ATOM 845 N N . GLY A 1 101 ? 25.269 71.043 15.324 1.00 25.87 522 GLY A N 1
ATOM 846 C CA . GLY A 1 101 ? 25.931 70.076 14.461 1.00 27.63 522 GLY A CA 1
ATOM 847 C C . GLY A 1 101 ? 27.466 70.027 14.576 1.00 26.47 522 GLY A C 1
ATOM 848 O O . GLY A 1 101 ? 28.141 69.388 13.744 1.00 28.06 522 GLY A O 1
ATOM 849 N N . ILE A 1 102 ? 28.044 70.698 15.568 1.00 23.27 523 ILE A N 1
ATOM 850 C CA . ILE A 1 102 ? 29.527 70.622 15.708 1.00 23.37 523 ILE A CA 1
ATOM 851 C C . ILE A 1 102 ? 29.891 69.221 16.205 1.00 23.43 523 ILE A C 1
ATOM 852 O O . ILE A 1 102 ? 30.884 68.616 15.772 1.00 23.12 523 ILE A O 1
ATOM 857 N N . VAL A 1 103 ? 29.074 68.680 17.104 1.00 22.95 524 VAL A N 1
ATOM 858 C CA . VAL A 1 103 ? 29.401 67.353 17.675 1.00 23.68 524 VAL A CA 1
ATOM 859 C C . VAL A 1 103 ? 29.344 66.322 16.548 1.00 24.63 524 VAL A C 1
ATOM 860 O O . VAL A 1 103 ? 30.240 65.507 16.438 1.00 25.30 524 VAL A O 1
ATOM 864 N N A LYS A 1 104 ? 28.315 66.402 15.713 0.70 25.93 525 LYS A N 1
ATOM 865 N N B LYS A 1 104 ? 28.321 66.443 15.701 0.30 24.72 525 LYS A N 1
ATOM 866 C CA A LYS A 1 104 ? 28.202 65.580 14.498 0.70 27.87 525 LYS A CA 1
ATOM 867 C CA B LYS A 1 104 ? 28.123 65.607 14.507 0.30 25.39 525 LYS A CA 1
ATOM 868 C C A LYS A 1 104 ? 29.460 65.665 13.720 0.70 26.43 525 LYS A C 1
ATOM 869 C C B LYS A 1 104 ? 29.284 65.729 13.519 0.30 25.37 525 LYS A C 1
ATOM 870 O O A LYS A 1 104 ? 30.032 64.647 13.377 0.70 26.77 525 LYS A O 1
ATOM 871 O O B LYS A 1 104 ? 29.617 64.781 12.825 0.30 26.76 525 LYS A O 1
ATOM 882 N N . LEU A 1 105 ? 29.930 66.890 13.476 1.00 25.58 526 LEU A N 1
ATOM 883 C CA . LEU A 1 105 ? 31.092 67.078 12.631 1.00 25.60 526 LEU A CA 1
ATOM 884 C C . LEU A 1 105 ? 32.316 66.387 13.161 1.00 25.10 526 LEU A C 1
ATOM 885 O O . LEU A 1 105 ? 33.054 65.780 12.409 1.00 24.24 526 LEU A O 1
ATOM 890 N N . VAL A 1 106 ? 32.589 66.506 14.451 1.00 22.32 527 VAL A N 1
ATOM 891 C CA . VAL A 1 106 ? 33.819 65.914 14.894 1.00 24.26 527 VAL A CA 1
ATOM 892 C C . VAL A 1 106 ? 33.654 64.488 15.402 1.00 23.59 527 VAL A C 1
ATOM 893 O O . VAL A 1 106 ? 34.637 63.751 15.499 1.00 24.04 527 VAL A O 1
ATOM 897 N N . GLY A 1 107 ? 32.414 64.107 15.724 1.00 22.64 528 GLY A N 1
ATOM 898 C CA . GLY A 1 107 ? 32.176 62.747 16.214 1.00 23.24 528 GLY A CA 1
ATOM 899 C C . GLY A 1 107 ? 31.969 62.820 17.734 1.00 24.07 528 GLY A C 1
ATOM 900 O O . GLY A 1 107 ? 32.769 63.426 18.430 1.00 21.14 528 GLY A O 1
ATOM 901 N N . GLU A 1 108 ? 30.865 62.244 18.267 1.00 24.49 529 GLU A N 1
ATOM 902 C CA . GLU A 1 108 ? 30.599 62.266 19.755 1.00 24.85 529 GLU A CA 1
ATOM 903 C C . GLU A 1 108 ? 31.761 61.751 20.548 1.00 23.66 529 GLU A C 1
ATOM 904 O O . GLU A 1 108 ? 32.019 62.255 21.651 1.00 22.61 529 GLU A O 1
ATOM 910 N N . GLN A 1 109 ? 32.430 60.741 20.015 1.00 23.41 530 GLN A N 1
ATOM 911 C CA . GLN A 1 109 ? 33.499 60.060 20.759 1.00 25.90 530 GLN A CA 1
ATOM 912 C C . GLN A 1 109 ? 34.772 60.982 20.904 1.00 26.32 530 GLN A C 1
ATOM 913 O O . GLN A 1 109 ? 35.664 60.695 21.700 1.00 24.38 530 GLN A O 1
ATOM 919 N N . ASN A 1 110 ? 34.794 62.084 20.149 1.00 23.10 531 ASN A N 1
ATOM 920 C CA . ASN A 1 110 ? 35.930 63.003 20.143 1.00 21.51 531 ASN A CA 1
ATOM 921 C C . ASN A 1 110 ? 35.657 64.286 20.904 1.00 21.74 531 ASN A C 1
ATOM 922 O O . ASN A 1 110 ? 36.432 65.242 20.779 1.00 19.64 531 ASN A O 1
ATOM 927 N N . VAL A 1 111 ? 34.564 64.320 21.683 1.00 19.37 532 VAL A N 1
ATOM 928 C CA . VAL A 1 111 ? 34.238 65.489 22.496 1.00 20.05 532 VAL A CA 1
ATOM 929 C C . VAL A 1 111 ? 34.408 65.130 24.013 1.00 20.67 532 VAL A C 1
ATOM 930 O O . VAL A 1 111 ? 33.911 64.103 24.452 1.00 21.23 532 VAL A O 1
ATOM 934 N N . TYR A 1 112 ? 35.188 65.913 24.736 1.00 19.25 533 TYR A N 1
ATOM 935 C CA . TYR A 1 112 ? 35.602 65.597 26.115 1.00 20.72 533 TYR A CA 1
ATOM 936 C C . TYR A 1 112 ? 35.217 66.702 27.039 1.00 21.56 533 TYR A C 1
ATOM 937 O O . TYR A 1 112 ? 35.423 67.866 26.716 1.00 20.53 533 TYR A O 1
ATOM 946 N N . PRO A 1 113 ? 34.671 66.361 28.230 1.00 22.90 534 PRO A N 1
ATOM 947 C CA . PRO A 1 113 ? 34.360 67.418 29.168 1.00 23.38 534 PRO A CA 1
ATOM 948 C C . PRO A 1 113 ? 35.592 68.193 29.620 1.00 22.44 534 PRO A C 1
ATOM 949 O O . PRO A 1 113 ? 35.465 69.389 29.849 1.00 22.21 534 PRO A O 1
ATOM 953 N N . VAL A 1 114 ? 36.786 67.589 29.726 1.00 21.57 535 VAL A N 1
ATOM 954 C CA A VAL A 1 114 ? 37.959 68.398 30.178 0.50 22.05 535 VAL A CA 1
ATOM 955 C CA B VAL A 1 114 ? 37.956 68.329 30.254 0.50 23.10 535 VAL A CA 1
ATOM 956 C C . VAL A 1 114 ? 39.183 67.994 29.400 1.00 22.11 535 VAL A C 1
ATOM 957 O O . VAL A 1 114 ? 39.260 66.912 28.835 1.00 23.32 535 VAL A O 1
ATOM 964 N N . PHE A 1 115 ? 40.135 68.889 29.396 1.00 21.74 536 PHE A N 1
ATOM 965 C CA . PHE A 1 115 ? 41.245 68.795 28.492 1.00 21.78 536 PHE A CA 1
ATOM 966 C C . PHE A 1 115 ? 42.044 67.549 28.824 1.00 22.32 536 PHE A C 1
ATOM 967 O O . PHE A 1 115 ? 42.476 66.898 27.936 1.00 19.31 536 PHE A O 1
ATOM 975 N N . GLU A 1 116 ? 42.193 67.204 30.111 1.00 20.67 537 GLU A N 1
ATOM 976 C CA A GLU A 1 116 ? 43.088 66.091 30.410 0.50 21.47 537 GLU A CA 1
ATOM 977 C CA B GLU A 1 116 ? 43.071 66.077 30.473 0.50 21.85 537 GLU A CA 1
ATOM 978 C C . GLU A 1 116 ? 42.536 64.792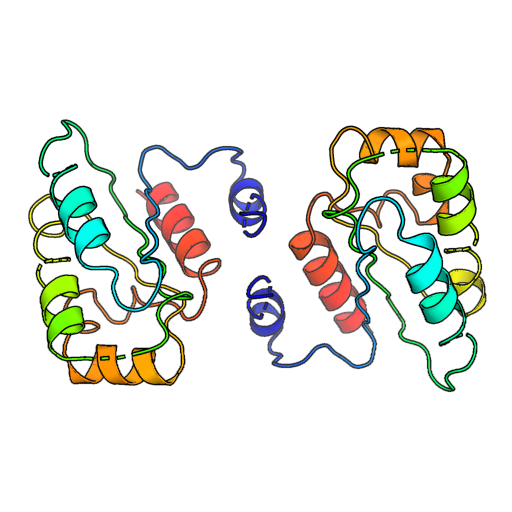 29.846 1.00 21.44 537 GLU A C 1
ATOM 979 O O . GLU A 1 116 ? 43.286 63.906 29.384 1.00 21.01 537 GLU A O 1
ATOM 990 N N . GLY A 1 117 ? 41.220 64.676 29.789 1.00 20.60 538 GLY A N 1
ATOM 991 C CA . GLY A 1 117 ? 40.750 63.424 29.152 1.00 21.40 538 GLY A CA 1
ATOM 992 C C . GLY A 1 117 ? 40.948 63.408 27.604 1.00 20.07 538 GLY A C 1
ATOM 993 O O . GLY A 1 117 ? 41.220 62.336 27.003 1.00 19.93 538 GLY A O 1
ATOM 994 N N . ALA A 1 118 ? 40.845 64.571 26.954 1.00 18.64 539 ALA A N 1
ATOM 995 C CA . ALA A 1 118 ? 41.171 64.639 25.485 1.00 18.15 539 ALA A CA 1
ATOM 996 C C . ALA A 1 118 ? 42.642 64.323 25.225 1.00 17.81 539 ALA A C 1
ATOM 997 O O . ALA A 1 118 ? 42.971 63.587 24.286 1.00 17.79 539 ALA A O 1
ATOM 999 N N . LEU A 1 119 ? 43.528 64.853 26.099 1.00 19.39 540 LEU A N 1
ATOM 1000 C CA . LEU A 1 119 ? 44.978 64.682 25.955 1.00 19.08 540 LEU A CA 1
ATOM 1001 C C . LEU A 1 119 ? 45.342 63.215 26.182 1.00 20.12 540 LEU A C 1
ATOM 1002 O O . LEU A 1 119 ? 46.088 62.619 25.384 1.00 19.00 540 LEU A O 1
ATOM 1007 N N . SER A 1 120 ? 44.815 62.634 27.255 1.00 21.30 541 SER A N 1
ATOM 1008 C CA . SER A 1 120 ? 44.960 61.193 27.525 1.00 23.82 541 SER A CA 1
ATOM 1009 C C . SER A 1 120 ? 44.489 60.330 26.327 1.00 23.80 541 SER A C 1
ATOM 1010 O O . SER A 1 120 ? 45.227 59.445 25.785 1.00 23.40 541 SER A O 1
ATOM 1013 N N . ALA A 1 121 ? 43.279 60.597 25.839 1.00 23.25 542 ALA A N 1
ATOM 1014 C CA . ALA A 1 121 ? 42.802 59.853 24.668 1.00 22.17 542 ALA A CA 1
ATOM 1015 C C . ALA A 1 121 ? 43.680 60.014 23.431 1.00 21.94 542 ALA A C 1
ATOM 1016 O O . ALA A 1 121 ? 43.886 59.039 22.682 1.00 22.36 542 ALA A O 1
ATOM 1018 N N . ALA A 1 122 ? 44.193 61.205 23.198 1.00 20.75 543 ALA A N 1
ATOM 1019 C CA . ALA A 1 122 ? 44.989 61.431 21.982 1.00 20.80 543 ALA A CA 1
ATOM 1020 C C . ALA A 1 122 ? 46.320 60.704 22.095 1.00 20.85 543 ALA A C 1
ATOM 1021 O O . ALA A 1 122 ? 46.811 60.055 21.120 1.00 19.87 543 ALA A O 1
ATOM 1023 N N . LEU A 1 123 ? 46.928 60.813 23.258 1.00 19.77 544 LEU A N 1
ATOM 1024 C CA . LEU A 1 123 ? 48.275 60.189 23.446 1.00 21.92 544 LEU A CA 1
ATOM 1025 C C . LEU A 1 123 ? 48.115 58.674 23.335 1.00 24.02 544 LEU A C 1
ATOM 1026 O O . LEU A 1 123 ? 48.979 57.985 22.759 1.00 25.16 544 LEU A O 1
ATOM 1031 N N . THR A 1 124 ? 47.000 58.146 23.817 1.00 25.48 545 THR A N 1
ATOM 1032 C CA . THR A 1 124 ? 46.728 56.708 23.678 1.00 26.69 545 THR A CA 1
ATOM 1033 C C . THR A 1 124 ? 46.523 56.280 22.215 1.00 29.32 545 THR A C 1
ATOM 1034 O O . THR A 1 124 ? 47.038 55.226 21.789 1.00 30.30 545 THR A O 1
ATOM 1038 N N . GLU A 1 125 ? 45.764 57.070 21.458 1.00 27.19 546 GLU A N 1
ATOM 1039 C CA . GLU A 1 125 ? 45.565 56.807 20.034 1.00 29.55 546 GLU A CA 1
ATOM 1040 C C . GLU A 1 125 ? 46.868 56.909 19.215 1.00 29.57 546 GLU A C 1
ATOM 1041 O O . GLU A 1 125 ? 47.148 56.079 18.339 1.00 28.05 546 GLU A O 1
ATOM 1047 N N . ILE A 1 126 ? 47.693 57.894 19.523 1.00 28.15 547 ILE A N 1
ATOM 1048 C CA . ILE A 1 126 ? 48.994 58.011 18.851 1.00 27.97 547 ILE A CA 1
ATOM 1049 C C . ILE A 1 126 ? 49.900 56.817 19.149 1.00 30.80 547 ILE A C 1
ATOM 1050 O O . ILE A 1 126 ? 50.591 56.306 18.253 1.00 32.26 547 ILE A O 1
ATOM 1055 N N . GLU A 1 127 ? 49.953 56.373 20.397 1.00 32.22 548 GLU A N 1
ATOM 1056 C CA . GLU A 1 127 ? 50.685 55.153 20.739 1.00 35.65 548 GLU A CA 1
ATOM 1057 C C . GLU A 1 127 ? 50.182 53.869 20.060 1.00 38.36 548 GLU A C 1
ATOM 1058 O O . GLU A 1 127 ? 50.972 52.938 19.836 1.00 42.69 548 GLU A O 1
ATOM 1064 N N . ALA A 1 128 ? 48.895 53.761 19.794 1.00 39.17 549 ALA A N 1
ATOM 1065 C CA . ALA A 1 128 ? 48.404 52.546 19.140 1.00 50.07 549 ALA A CA 1
ATOM 1066 C C . ALA A 1 128 ? 48.816 52.611 17.656 1.00 51.43 549 ALA A C 1
ATOM 1067 O O . ALA A 1 128 ? 49.286 51.618 17.110 1.00 58.41 549 ALA A O 1
ATOM 1069 N N . GLN A 1 129 ? 48.687 53.805 17.065 1.00 60.81 550 GLN A N 1
ATOM 1070 C CA . GLN A 1 129 ? 49.075 54.147 15.668 1.00 65.26 550 GLN A CA 1
ATOM 1071 C C . GLN A 1 129 ? 50.594 54.062 15.445 1.00 72.45 550 GLN A C 1
ATOM 1072 O O . GLN A 1 129 ? 51.178 52.964 15.439 1.00 71.82 550 GLN A O 1
ATOM 1074 C CA . ASN B 1 2 ? 40.987 73.319 38.693 1.00 54.94 423 ASN B CA 1
ATOM 1075 C C . ASN B 1 2 ? 40.157 72.363 37.782 1.00 57.04 423 ASN B C 1
ATOM 1076 O O . ASN B 1 2 ? 39.230 71.634 38.284 1.00 53.08 423 ASN B O 1
ATOM 1078 N N . ALA B 1 3 ? 40.469 72.372 36.467 1.00 50.87 424 ALA B N 1
ATOM 1079 C CA . ALA B 1 3 ? 40.084 71.248 35.580 1.00 47.89 424 ALA B CA 1
ATOM 1080 C C . ALA B 1 3 ? 40.859 69.997 36.060 1.00 44.92 424 ALA B C 1
ATOM 1081 O O . ALA B 1 3 ? 40.411 68.860 35.881 1.00 36.65 424 ALA B O 1
ATOM 1083 N N . GLU B 1 4 ? 42.021 70.236 36.668 1.00 43.52 425 GLU B N 1
ATOM 1084 C CA . GLU B 1 4 ? 42.854 69.181 37.224 1.00 40.37 425 GLU B CA 1
ATOM 1085 C C . GLU B 1 4 ? 42.063 68.466 38.249 1.00 38.32 425 GLU B C 1
ATOM 1086 O O . GLU B 1 4 ? 42.120 67.216 38.309 1.00 34.21 425 GLU B O 1
ATOM 1100 N N . SER B 1 6 ? 38.765 68.512 38.646 1.00 34.14 427 SER B N 1
ATOM 1101 C CA . SER B 1 6 ? 37.532 67.842 38.209 1.00 36.91 427 SER B CA 1
ATOM 1102 C C . SER B 1 6 ? 37.824 66.513 37.480 1.00 34.10 427 SER B C 1
ATOM 1103 O O . SER B 1 6 ? 37.083 65.569 37.583 1.00 30.56 427 SER B O 1
ATOM 1106 N N . TYR B 1 7 ? 38.927 66.460 36.768 1.00 30.74 428 TYR B N 1
ATOM 1107 C CA . TYR B 1 7 ? 39.251 65.290 36.027 1.00 28.90 428 TYR B CA 1
ATOM 1108 C C . TYR B 1 7 ? 39.640 64.180 37.020 1.00 28.86 428 TYR B C 1
ATOM 1109 O O . TYR B 1 7 ? 39.259 63.033 36.820 1.00 26.96 428 TYR B O 1
ATOM 1118 N N . GLU B 1 8 ? 40.462 64.496 38.016 1.00 27.40 429 GLU B N 1
ATOM 1119 C CA . GLU B 1 8 ? 40.870 63.453 38.988 1.00 29.33 429 GLU B CA 1
ATOM 1120 C C . GLU B 1 8 ? 39.710 63.055 39.874 1.00 30.25 429 GLU B C 1
ATOM 1121 O O . GLU B 1 8 ? 39.518 61.863 40.168 1.00 32.85 429 GLU B O 1
ATOM 1127 N N . LEU B 1 9 ? 38.874 64.010 40.226 1.00 26.96 430 LEU B N 1
ATOM 1128 C CA . LEU B 1 9 ? 37.702 63.642 40.953 1.00 28.60 430 LEU B CA 1
ATOM 1129 C C . LEU B 1 9 ? 36.866 62.596 40.161 1.00 28.66 430 LEU B C 1
ATOM 1130 O O . LEU B 1 9 ? 36.445 61.570 40.733 1.00 27.13 430 LEU B O 1
ATOM 1135 N N . ALA B 1 10 ? 36.621 62.900 38.877 1.00 29.21 431 ALA B N 1
ATOM 1136 C CA . ALA B 1 10 ? 35.797 62.040 38.031 1.00 28.62 431 ALA B CA 1
ATOM 1137 C C . ALA B 1 10 ? 36.472 60.708 37.872 1.00 29.80 431 ALA B C 1
ATOM 1138 O O . ALA B 1 10 ? 35.791 59.688 37.890 1.00 30.49 431 ALA B O 1
ATOM 1140 N N . GLN B 1 11 ? 37.811 60.667 37.801 1.00 29.26 432 GLN B N 1
ATOM 1141 C CA . GLN B 1 11 ? 38.512 59.360 37.696 1.00 31.01 432 GLN B CA 1
ATOM 1142 C C . GLN B 1 11 ? 38.264 58.471 38.916 1.00 33.91 432 GLN B C 1
ATOM 1143 O O . GLN B 1 11 ? 38.315 57.223 38.840 1.00 34.03 432 GLN B O 1
ATOM 1149 N N . HIS B 1 12 ? 37.941 59.123 40.028 1.00 29.74 433 HIS B N 1
ATOM 1150 C CA . HIS B 1 12 ? 37.563 58.458 41.277 1.00 29.49 433 HIS B CA 1
ATOM 1151 C C . HIS B 1 12 ? 36.076 58.420 41.594 1.00 29.34 433 HIS B C 1
ATOM 1152 O O . HIS B 1 12 ? 35.684 58.121 42.746 1.00 29.29 433 HIS B O 1
ATOM 1159 N N . GLY B 1 13 ? 35.233 58.672 40.595 1.00 28.35 434 GLY B N 1
ATOM 1160 C CA . GLY B 1 13 ? 33.765 58.631 40.784 1.00 31.05 434 GLY B CA 1
ATOM 1161 C C . GLY B 1 13 ? 33.120 59.729 41.655 1.00 29.88 434 GLY B C 1
ATOM 1162 O O . GLY B 1 13 ? 31.989 59.584 42.161 1.00 27.34 434 GLY B O 1
ATOM 1163 N N A ARG B 1 14 ? 33.828 60.839 41.862 0.50 27.15 435 ARG B N 1
ATOM 1164 N N B ARG B 1 14 ? 33.828 60.860 41.735 0.50 28.29 435 ARG B N 1
ATOM 1165 C CA A ARG B 1 14 ? 33.235 61.905 42.638 0.50 27.02 435 ARG B CA 1
ATOM 1166 C CA B ARG B 1 14 ? 33.512 61.956 42.620 0.50 29.03 435 ARG B CA 1
ATOM 1167 C C A ARG B 1 14 ? 33.082 63.181 41.817 0.50 27.30 435 ARG B C 1
ATOM 1168 C C B ARG B 1 14 ? 33.18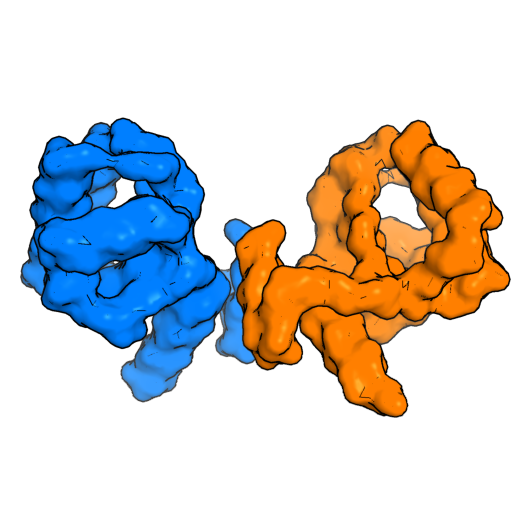9 63.244 41.834 0.50 28.12 435 ARG B C 1
ATOM 1169 O O A ARG B 1 14 ? 33.633 63.315 40.718 0.50 28.29 435 ARG B O 1
ATOM 1170 O O B ARG B 1 14 ? 33.719 63.434 40.732 0.50 28.93 435 ARG B O 1
ATOM 1185 N N . SER B 1 15 ? 32.327 64.105 42.396 1.00 28.87 436 SER B N 1
ATOM 1186 C CA . SER B 1 15 ? 32.108 65.459 41.859 1.00 32.53 436 SER B CA 1
ATOM 1187 C C . SER B 1 15 ? 32.681 66.520 42.823 1.00 29.92 436 SER B C 1
ATOM 1188 O O . SER B 1 15 ? 33.135 67.526 42.377 1.00 29.09 436 SER B O 1
ATOM 1191 N N . THR B 1 16 ? 32.693 66.242 44.120 1.00 28.08 437 THR B N 1
ATOM 1192 C CA . THR B 1 16 ? 33.264 67.175 45.106 1.00 27.25 437 THR B CA 1
ATOM 1193 C C . THR B 1 16 ? 34.517 66.584 45.791 1.00 26.80 437 THR B C 1
ATOM 1194 O O . THR B 1 16 ? 34.727 65.353 45.830 1.00 25.26 437 THR B O 1
ATOM 1198 N N . LEU B 1 17 ? 35.358 67.464 46.344 1.00 27.44 438 LEU B N 1
ATOM 1199 C CA . LEU B 1 17 ? 36.446 67.029 47.188 1.00 28.59 438 LEU B CA 1
ATOM 1200 C C . LEU B 1 17 ? 35.882 66.252 48.387 1.00 28.79 438 LEU B C 1
ATOM 1201 O O . LEU B 1 17 ? 34.973 66.736 49.061 1.00 26.95 438 LEU B O 1
ATOM 1206 N N . PRO B 1 18 ? 36.448 65.059 48.684 1.00 26.55 439 PRO B N 1
ATOM 1207 C CA . PRO B 1 18 ? 35.914 64.454 49.862 1.00 26.17 439 PRO B CA 1
ATOM 1208 C C . PRO B 1 18 ? 36.258 65.207 51.161 1.00 28.53 439 PRO B C 1
ATOM 1209 O O . PRO B 1 18 ? 37.293 65.942 51.253 1.00 22.62 439 PRO B O 1
ATOM 1213 N N . ARG B 1 19 ? 35.381 65.013 52.157 1.00 28.47 440 ARG B N 1
ATOM 1214 C CA . ARG B 1 19 ? 35.534 65.637 53.472 1.00 27.77 440 ARG B CA 1
ATOM 1215 C C . ARG B 1 19 ? 36.969 65.442 54.056 1.00 24.85 440 ARG B C 1
ATOM 1216 O O . ARG B 1 19 ? 37.456 66.318 54.760 1.00 23.84 440 ARG B O 1
ATOM 1224 N N . GLU B 1 20 ? 37.615 64.302 53.788 1.00 22.92 441 GLU B N 1
ATOM 1225 C CA . GLU B 1 20 ? 38.963 64.002 54.310 1.00 25.15 441 GLU B CA 1
ATOM 1226 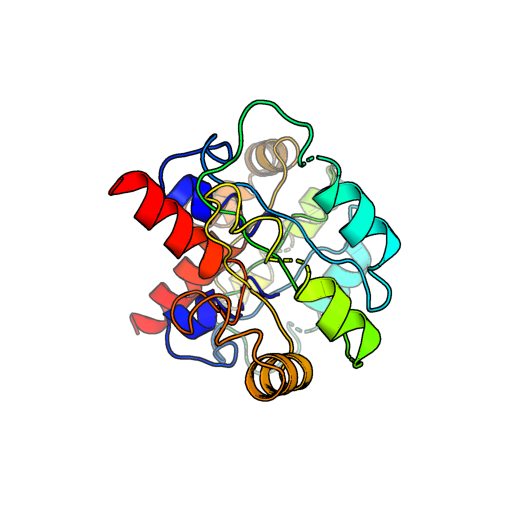C C . GLU B 1 20 ? 40.136 64.821 53.712 1.00 23.13 441 GLU B C 1
ATOM 1227 O O . GLU B 1 20 ? 41.254 64.734 54.228 1.00 24.65 441 GLU B O 1
ATOM 1233 N N . LEU B 1 21 ? 39.891 65.542 52.612 1.00 23.08 442 LEU B N 1
ATOM 1234 C CA . LEU B 1 21 ? 40.946 66.199 51.820 1.00 23.48 442 LEU B CA 1
ATOM 1235 C C . LEU B 1 21 ? 40.759 67.701 51.749 1.00 24.38 442 LEU B C 1
ATOM 1236 O O . LEU B 1 21 ? 39.713 68.163 51.322 1.00 24.99 442 LEU B O 1
ATOM 1241 N N . ALA B 1 22 ? 41.802 68.453 52.102 1.00 23.24 443 ALA B N 1
ATOM 1242 C CA . ALA B 1 22 ? 41.849 69.890 51.934 1.00 21.16 443 ALA B CA 1
ATOM 1243 C C . ALA B 1 22 ? 43.056 70.276 51.035 1.00 19.88 443 ALA B C 1
ATOM 1244 O O . ALA B 1 22 ? 44.022 69.507 50.849 1.00 18.25 443 ALA B O 1
ATOM 1246 N N . VAL B 1 23 ? 42.946 71.458 50.461 1.00 19.24 444 VAL B N 1
ATOM 1247 C CA . VAL B 1 23 ? 43.879 71.984 49.481 1.00 19.48 444 VAL B CA 1
ATOM 1248 C C . VAL B 1 23 ? 44.116 73.421 49.836 1.00 19.49 444 VAL B C 1
ATOM 1249 O O . VAL B 1 23 ? 43.154 74.203 50.060 1.00 19.96 444 VAL B O 1
ATOM 1253 N N . TYR B 1 24 ? 45.376 73.784 49.963 1.00 19.64 445 TYR B N 1
ATOM 1254 C CA . TYR B 1 24 ? 45.738 75.183 50.196 1.00 21.29 445 TYR B CA 1
ATOM 1255 C C . TYR B 1 24 ? 46.895 75.585 49.281 1.00 22.93 445 TYR B C 1
ATOM 1256 O O . TYR B 1 24 ? 47.788 74.778 49.067 1.00 22.49 445 TYR B O 1
ATOM 1265 N N . ALA B 1 25 ? 46.845 76.765 48.684 1.00 23.80 446 ALA B N 1
ATOM 1266 C CA . ALA B 1 25 ? 47.960 77.214 47.836 1.00 23.88 446 ALA B CA 1
ATOM 1267 C C . ALA B 1 25 ? 48.668 78.366 48.486 1.00 26.48 446 ALA B C 1
ATOM 1268 O O . ALA B 1 25 ? 48.015 79.289 49.011 1.00 24.86 446 ALA B O 1
ATOM 1270 N N . LEU B 1 26 ? 50.000 78.313 48.473 1.00 25.39 447 LEU B N 1
ATOM 1271 C CA . LEU B 1 26 ? 50.797 79.402 49.008 1.00 27.77 447 LEU B CA 1
ATOM 1272 C C . LEU B 1 26 ? 50.738 80.524 47.964 1.00 31.54 447 LEU B C 1
ATOM 1273 O O . LEU B 1 26 ? 51.052 80.303 46.781 1.00 30.63 447 LEU B O 1
ATOM 1278 N N . GLU B 1 27 ? 50.321 81.710 48.376 1.00 38.34 448 GLU B N 1
ATOM 1279 C CA . GLU B 1 27 ? 49.823 82.643 47.334 1.00 47.03 448 GLU B CA 1
ATOM 1280 C C . GLU B 1 27 ? 50.881 83.096 46.291 1.00 51.14 448 GLU B C 1
ATOM 1281 O O . GLU B 1 27 ? 50.688 82.832 45.098 1.00 64.43 448 GLU B O 1
ATOM 1287 N N . GLY B 1 28 ? 51.980 83.736 46.715 1.00 39.19 449 GLY B N 1
ATOM 1288 C CA . GLY B 1 28 ? 53.216 83.896 45.890 1.00 36.28 449 GLY B CA 1
ATOM 1289 C C . GLY B 1 28 ? 54.398 83.786 46.863 1.00 32.62 449 GLY B C 1
ATOM 1290 O O . GLY B 1 28 ? 54.253 83.096 47.891 1.00 28.55 449 GLY B O 1
ATOM 1291 N N . PRO B 1 29 ? 55.545 84.475 46.603 1.00 33.02 450 PRO B N 1
ATOM 1292 C CA . PRO B 1 29 ? 56.686 84.333 47.512 1.00 32.28 450 PRO B CA 1
ATOM 1293 C C . PRO B 1 29 ? 56.485 84.869 48.952 1.00 32.12 450 PRO B C 1
ATOM 1294 O O . PRO B 1 29 ? 57.147 84.393 49.883 1.00 32.31 450 PRO B O 1
ATOM 1298 N N . PHE B 1 30 ? 55.600 85.845 49.117 1.00 30.49 451 PHE B N 1
ATOM 1299 C CA . PHE B 1 30 ? 55.321 86.427 50.460 1.00 34.38 451 PHE B CA 1
ATOM 1300 C C . PHE B 1 30 ? 53.987 85.882 50.994 1.00 33.39 451 PHE B C 1
ATOM 1301 O O . PHE B 1 30 ? 52.978 86.620 51.109 1.00 34.59 451 PHE B O 1
ATOM 1309 N N . PHE B 1 31 ? 53.950 84.576 51.242 1.00 30.31 452 PHE B N 1
ATOM 1310 C CA . PHE B 1 31 ? 52.681 83.916 51.574 1.00 28.89 452 PHE B CA 1
ATOM 1311 C C . PHE B 1 31 ? 52.464 84.038 53.082 1.00 30.28 452 PHE B C 1
ATOM 1312 O O . PHE B 1 31 ? 51.515 83.504 53.596 1.00 31.97 452 PHE B O 1
ATOM 1320 N N . PHE B 1 32 ? 53.335 84.768 53.767 1.00 31.90 453 PHE B N 1
ATOM 1321 C CA . PHE B 1 32 ? 53.351 84.808 55.256 1.00 35.20 453 PHE B CA 1
ATOM 1322 C C . PHE B 1 32 ? 51.993 85.171 55.859 1.00 33.87 453 PHE B C 1
ATOM 1323 O O . PHE B 1 32 ? 51.556 84.556 56.825 1.00 33.26 453 PHE B O 1
ATOM 1331 N N . ALA B 1 33 ? 51.350 86.197 55.332 1.00 31.31 454 ALA B N 1
ATOM 1332 C CA . ALA B 1 33 ? 50.085 86.643 55.937 1.00 37.16 454 ALA B CA 1
ATOM 1333 C C . ALA B 1 33 ? 49.032 85.537 55.821 1.00 39.13 454 ALA B C 1
ATOM 1334 O O . ALA B 1 33 ? 48.354 85.160 56.787 1.00 38.69 454 ALA B O 1
ATOM 1336 N N . ALA B 1 34 ? 48.873 85.045 54.614 1.00 36.86 455 ALA B N 1
ATOM 1337 C CA . ALA B 1 34 ? 47.737 84.191 54.372 1.00 39.74 455 ALA B CA 1
ATOM 1338 C C . ALA B 1 34 ? 48.036 82.820 55.018 1.00 38.10 455 ALA B C 1
ATOM 1339 O O . ALA B 1 34 ? 47.150 82.200 55.537 1.00 41.83 455 ALA B O 1
ATOM 1341 N N . ALA B 1 35 ? 49.290 82.398 55.039 1.00 34.43 456 ALA B N 1
ATOM 1342 C CA . ALA B 1 35 ? 49.790 81.341 55.904 1.00 37.19 456 ALA B CA 1
ATOM 1343 C C . ALA B 1 35 ? 49.435 81.449 57.375 1.00 37.68 456 ALA B C 1
ATOM 1344 O O . ALA B 1 35 ? 49.053 80.471 57.987 1.00 36.85 456 ALA B O 1
ATOM 1346 N N . GLU B 1 36 ? 49.602 82.630 57.958 1.00 38.79 457 GLU B N 1
ATOM 1347 C CA . GLU B 1 36 ? 49.259 82.806 59.346 1.00 40.56 457 GLU B CA 1
ATOM 1348 C C . GLU B 1 36 ? 47.744 82.542 59.612 1.00 35.81 457 GLU B C 1
ATOM 1349 O O . GLU B 1 36 ? 47.366 81.770 60.503 1.00 31.26 457 GLU B O 1
ATOM 1355 N N . THR B 1 37 ? 46.910 83.093 58.757 1.00 32.44 458 THR B N 1
ATOM 1356 C CA . THR B 1 37 ? 45.477 82.952 58.881 1.00 33.15 458 THR B CA 1
ATOM 1357 C C . THR B 1 37 ? 45.043 81.469 58.720 1.00 34.48 458 THR B C 1
ATOM 1358 O O . THR B 1 37 ? 44.242 80.950 59.485 1.00 34.92 458 THR B O 1
ATOM 1362 N N . PHE B 1 38 ? 45.604 80.796 57.733 1.00 32.74 459 PHE B N 1
ATOM 1363 C CA . PHE B 1 38 ? 45.352 79.390 57.533 1.00 34.34 459 PHE B CA 1
ATOM 1364 C C . PHE B 1 38 ? 45.775 78.556 58.715 1.00 34.03 459 PHE B C 1
ATOM 1365 O O . PHE B 1 38 ? 45.077 77.660 59.130 1.00 33.44 459 PHE B O 1
ATOM 1373 N N . GLU B 1 39 ? 46.933 78.867 59.264 1.00 32.44 460 GLU B N 1
ATOM 1374 C CA . GLU B 1 39 ? 47.370 78.173 60.458 1.00 34.84 460 GLU B CA 1
ATOM 1375 C C . GLU B 1 39 ? 46.356 78.409 61.569 1.00 33.06 460 GLU B C 1
ATOM 1376 O O . GLU B 1 39 ? 45.922 77.458 62.226 1.00 34.34 460 GLU B O 1
ATOM 1382 N N . ARG B 1 40 ? 45.909 79.660 61.752 1.00 34.49 461 ARG B N 1
ATOM 1383 C CA . ARG B 1 40 ? 44.851 79.954 62.731 1.00 37.18 461 ARG B CA 1
ATOM 1384 C C . ARG B 1 40 ? 43.540 79.190 62.474 1.00 35.16 461 ARG B C 1
ATOM 1385 O O . ARG B 1 40 ? 42.962 78.608 63.365 1.00 34.06 461 ARG B O 1
ATOM 1393 N N . VAL B 1 41 ? 43.085 79.152 61.245 1.00 31.43 462 VAL B N 1
ATOM 1394 C CA . VAL B 1 41 ? 41.857 78.452 60.937 1.00 32.18 462 VAL B CA 1
ATOM 1395 C C . VAL B 1 41 ? 42.001 76.959 61.241 1.00 32.39 462 VAL B C 1
ATOM 1396 O O . VAL B 1 41 ? 41.096 76.334 61.815 1.00 36.27 462 VAL B O 1
ATOM 1408 N N . GLY B 1 43 ? 43.756 75.460 63.374 1.00 35.88 464 GLY B N 1
ATOM 1409 C CA . GLY B 1 43 ? 43.890 75.247 64.818 1.00 42.58 464 GLY B CA 1
ATOM 1410 C C . GLY B 1 43 ? 42.623 75.577 65.567 1.00 46.03 464 GLY B C 1
ATOM 1411 O O . GLY B 1 43 ? 42.391 75.064 66.700 1.00 49.73 464 GLY B O 1
ATOM 1412 N N . SER B 1 44 ? 41.804 76.433 64.959 1.00 44.58 465 SER B N 1
ATOM 1413 C CA . SER B 1 44 ? 40.554 76.903 65.563 1.00 46.58 465 SER B CA 1
ATOM 1414 C C . SER B 1 44 ? 39.340 76.065 65.151 1.00 42.48 465 SER B C 1
ATOM 1415 O O . SER B 1 44 ? 38.430 75.869 65.957 1.00 42.31 465 SER B O 1
ATOM 1418 N N . ILE B 1 45 ? 39.319 75.533 63.936 1.00 36.98 466 ILE B N 1
ATOM 1419 C CA . ILE B 1 45 ? 38.149 74.729 63.529 1.00 36.90 466 ILE B CA 1
ATOM 1420 C C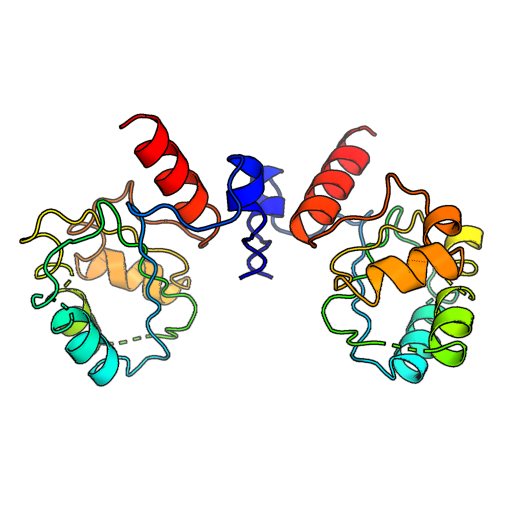 . ILE B 1 45 ? 38.067 73.415 64.298 1.00 37.16 466 ILE B C 1
ATOM 1421 O O . ILE B 1 45 ? 39.084 72.790 64.630 1.00 41.22 466 ILE B O 1
ATOM 1426 N N . GLN B 1 46 ? 36.844 72.953 64.427 1.00 36.87 467 GLN B N 1
ATOM 1427 C CA . GLN B 1 46 ? 36.516 71.765 65.170 1.00 44.09 467 GLN B CA 1
ATOM 1428 C C . GLN B 1 46 ? 36.996 70.490 64.499 1.00 39.71 467 GLN B C 1
ATOM 1429 O O . GLN B 1 46 ? 37.540 69.610 65.169 1.00 41.56 467 GLN B O 1
ATOM 1435 N N . GLU B 1 47 ? 36.765 70.364 63.204 1.00 38.53 468 GLU B N 1
ATOM 1436 C CA . GLU B 1 47 ? 37.146 69.167 62.505 1.00 38.97 468 GLU B CA 1
ATOM 1437 C C . GLU B 1 47 ? 38.261 69.426 61.515 1.00 37.41 468 GLU B C 1
ATOM 1438 O O . GLU B 1 47 ? 38.176 70.409 60.767 1.00 33.02 468 GLU B O 1
ATOM 1444 N N . THR B 1 48 ? 39.243 68.517 61.495 1.00 35.12 469 THR B N 1
ATOM 1445 C CA . THR B 1 48 ? 40.404 68.607 60.569 1.00 29.63 469 THR B CA 1
ATOM 1446 C C . THR B 1 48 ? 40.362 67.601 59.419 1.00 27.57 469 THR B C 1
ATOM 1447 O O . THR B 1 48 ? 39.939 66.471 59.587 1.00 27.22 469 THR B O 1
ATOM 1451 N N . PRO B 1 49 ? 40.851 67.994 58.203 1.00 25.44 470 PRO B N 1
ATOM 1452 C CA . PRO B 1 49 ? 40.955 66.974 57.137 1.00 24.89 470 PRO B CA 1
ATOM 1453 C C . PRO B 1 49 ? 41.993 65.904 57.527 1.00 25.15 470 PRO B C 1
ATOM 1454 O O . PRO B 1 49 ? 42.800 66.143 58.420 1.00 26.70 470 PRO B O 1
ATOM 1458 N N A GLN B 1 50 ? 41.967 64.738 56.892 0.50 24.91 471 GLN B N 1
ATOM 1459 N N B GLN B 1 50 ? 41.939 64.733 56.880 0.50 25.30 471 GLN B N 1
ATOM 1460 C CA A GLN B 1 50 ? 43.024 63.768 57.116 0.50 25.33 471 GLN B CA 1
ATOM 1461 C CA B GLN B 1 50 ? 42.942 63.671 57.043 0.50 26.02 471 GLN B CA 1
ATOM 1462 C C A GLN B 1 50 ? 44.265 64.168 56.327 0.50 23.44 471 GLN B C 1
ATOM 1463 C C B GLN B 1 50 ? 44.227 64.045 56.273 0.50 23.92 471 GLN B C 1
ATOM 1464 O O A GLN B 1 50 ? 45.390 63.942 56.774 0.50 24.99 471 GLN B O 1
ATOM 1465 O O B GLN B 1 50 ? 45.340 63.703 56.679 0.50 25.03 471 GLN B O 1
ATOM 1476 N N . ILE B 1 51 ? 44.058 64.662 55.120 1.00 22.37 472 ILE B N 1
ATOM 1477 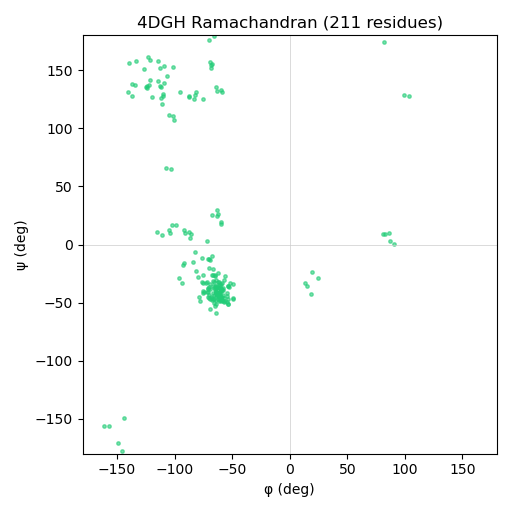C CA . ILE B 1 51 ? 45.216 65.006 54.228 1.00 22.12 472 ILE B CA 1
ATOM 1478 C C . ILE B 1 51 ? 45.042 66.455 53.770 1.00 21.77 472 ILE B C 1
ATOM 1479 O O . ILE B 1 51 ? 43.936 66.903 53.445 1.00 21.18 472 ILE B O 1
ATOM 1484 N N A LEU B 1 52 ? 46.136 67.201 53.776 0.50 20.03 473 LEU B N 1
ATOM 1485 N N B LEU B 1 52 ? 46.150 67.175 53.731 0.50 20.96 473 LEU B N 1
ATOM 1486 C CA A LEU B 1 52 ? 46.151 68.556 53.220 0.50 18.44 473 LEU B CA 1
ATOM 1487 C CA B LEU B 1 52 ? 46.154 68.531 53.211 0.50 19.77 473 LEU B CA 1
ATOM 1488 C C A LEU B 1 52 ? 47.212 68.570 52.122 0.50 18.64 473 LEU B C 1
ATOM 1489 C C B LEU B 1 52 ? 47.238 68.647 52.149 0.50 19.47 473 LEU B C 1
ATOM 1490 O O A LEU B 1 52 ? 48.324 68.036 52.308 0.50 19.71 473 LEU B O 1
ATOM 1491 O O B LEU B 1 52 ? 48.401 68.283 52.396 0.50 20.56 473 LEU B O 1
ATOM 1500 N N . ILE B 1 53 ? 46.865 69.122 50.970 1.00 18.15 474 ILE B N 1
ATOM 1501 C CA . ILE B 1 53 ? 47.821 69.244 49.869 1.00 18.46 474 ILE B CA 1
ATOM 1502 C C . ILE B 1 53 ? 48.168 70.748 49.847 1.00 18.79 474 ILE B C 1
ATOM 1503 O O . ILE B 1 53 ? 47.288 71.584 49.658 1.00 18.20 474 ILE B O 1
ATOM 1508 N N . LEU B 1 54 ? 49.443 71.022 50.027 1.00 17.39 475 LEU B N 1
ATOM 1509 C CA A LEU B 1 54 ? 49.995 72.376 49.940 0.50 17.47 475 LEU B CA 1
ATOM 1510 C CA B LEU B 1 54 ? 49.925 72.364 49.933 0.50 18.03 475 LEU B CA 1
ATOM 1511 C C . LEU B 1 54 ? 50.521 72.618 48.535 1.00 18.36 475 LEU B C 1
ATOM 1512 O O . LEU B 1 54 ? 51.466 71.936 48.083 1.00 18.82 475 LEU B O 1
ATOM 1521 N N . ARG B 1 55 ? 49.932 73.570 47.795 1.00 18.51 476 ARG B N 1
ATOM 1522 C CA . ARG B 1 55 ? 50.389 73.776 46.411 1.00 19.71 476 ARG B CA 1
ATOM 1523 C C . ARG B 1 55 ? 51.421 74.902 46.411 1.00 21.09 476 ARG B C 1
ATOM 1524 O O . ARG B 1 55 ? 51.147 75.958 46.944 1.00 20.17 476 ARG B O 1
ATOM 1532 N N . LEU B 1 56 ? 52.549 74.660 45.760 1.00 20.24 477 LEU B N 1
ATOM 1533 C CA . LEU B 1 56 ? 53.647 75.599 45.755 1.00 21.76 477 LEU B CA 1
ATOM 1534 C C . LEU B 1 56 ? 53.953 76.170 44.376 1.00 22.16 477 LEU B C 1
ATOM 1535 O O . LEU B 1 56 ? 54.993 76.827 44.196 1.00 20.65 477 LEU B O 1
ATOM 1540 N N . LYS B 1 57 ? 53.078 75.931 43.382 1.00 22.94 478 LYS B N 1
ATOM 1541 C CA . LYS B 1 57 ? 53.443 76.369 42.030 1.00 26.49 478 LYS B CA 1
ATOM 1542 C C . LYS B 1 57 ? 53.522 77.910 41.860 1.00 27.82 478 LYS B C 1
ATOM 1543 O O . LYS B 1 57 ? 54.191 78.399 40.970 1.00 26.14 478 LYS B O 1
ATOM 1549 N N . TRP B 1 58 ? 52.868 78.650 42.737 1.00 26.95 479 TRP B N 1
ATOM 1550 C CA . TRP B 1 58 ? 52.969 80.084 42.707 1.00 30.08 479 TRP B CA 1
ATOM 1551 C C . TRP B 1 58 ? 54.092 80.668 43.578 1.00 29.58 479 TRP B C 1
ATOM 1552 O O . TRP B 1 58 ? 54.247 81.903 43.631 1.00 28.07 479 TRP B O 1
ATOM 1563 N N . VAL B 1 59 ? 54.992 79.801 44.105 1.00 25.45 480 VAL B N 1
ATOM 1564 C CA . VAL B 1 59 ? 56.113 80.265 44.892 1.00 24.24 480 VAL B CA 1
ATOM 1565 C C . VAL B 1 59 ? 57.392 80.295 44.071 1.00 23.58 480 VAL B C 1
ATOM 1566 O O . VAL B 1 59 ? 57.967 79.275 43.750 1.00 24.44 480 VAL B O 1
ATOM 1570 N N . PRO B 1 60 ? 57.866 81.468 43.712 1.00 24.03 481 PRO B N 1
ATOM 1571 C CA . PRO B 1 60 ? 59.026 81.475 42.799 1.00 25.33 481 PRO B CA 1
ATOM 1572 C C . PRO B 1 60 ? 60.391 81.219 43.455 1.00 24.32 481 PRO B C 1
ATOM 1573 O O . PRO B 1 60 ? 61.280 80.732 42.769 1.00 24.43 481 PRO B O 1
ATOM 1577 N N . PHE B 1 61 ? 60.544 81.566 44.736 1.00 23.02 482 PHE B N 1
ATOM 1578 C CA . PHE B 1 61 ? 61.782 81.403 45.471 1.00 23.30 482 PHE B CA 1
ATOM 1579 C C . PHE B 1 61 ? 61.369 81.350 46.948 1.00 23.10 482 PHE B C 1
ATOM 1580 O O . PHE B 1 61 ? 60.277 81.727 47.286 1.00 23.96 482 PHE B O 1
ATOM 1596 N N . ASP B 1 63 ? 63.271 82.146 50.875 1.00 26.08 484 ASP B N 1
ATOM 1597 C CA . ASP B 1 63 ? 64.463 82.402 51.688 1.00 25.33 484 ASP B CA 1
ATOM 1598 C C . ASP B 1 63 ? 64.195 81.822 53.073 1.00 25.95 484 ASP B C 1
ATOM 1599 O O . ASP B 1 63 ? 63.183 81.150 53.279 1.00 24.49 484 ASP B O 1
ATOM 1604 N N . ILE B 1 64 ? 65.093 82.130 54.015 1.00 25.68 485 ILE B N 1
ATOM 1605 C CA . ILE B 1 64 ? 65.058 81.497 55.299 1.00 28.28 485 ILE B CA 1
ATOM 1606 C C . ILE B 1 64 ? 63.799 81.922 56.030 1.00 26.57 485 ILE B C 1
ATOM 1607 O O . ILE B 1 64 ? 63.308 81.160 56.885 1.00 27.83 485 ILE B O 1
ATOM 1612 N N . THR B 1 65 ? 63.255 83.108 55.699 1.00 25.25 486 THR B N 1
ATOM 1613 C CA . THR B 1 65 ? 62.021 83.616 56.308 1.00 26.79 486 THR B CA 1
ATOM 1614 C C . THR B 1 65 ? 60.846 82.738 55.845 1.00 25.63 486 THR B C 1
ATOM 1615 O O . THR B 1 65 ? 60.000 82.263 56.662 1.00 28.32 486 THR B O 1
ATOM 1619 N N . GLY B 1 66 ? 60.814 82.442 54.552 1.00 23.46 487 GLY B N 1
ATOM 1620 C CA . GLY B 1 66 ? 59.716 81.617 54.060 1.00 23.76 487 GLY B CA 1
ATOM 1621 C C . GLY B 1 66 ? 59.850 80.158 54.548 1.00 23.67 487 GLY B C 1
ATOM 1622 O O . GLY B 1 66 ? 58.862 79.513 54.830 1.00 24.45 487 GLY B O 1
ATOM 1623 N N . ILE B 1 67 ? 61.073 79.647 54.613 1.00 23.06 488 ILE B N 1
ATOM 1624 C CA . ILE B 1 67 ? 61.346 78.288 55.073 1.00 24.99 488 ILE B CA 1
ATOM 1625 C C . ILE B 1 67 ? 60.871 78.110 56.512 1.00 24.98 488 ILE B C 1
ATOM 1626 O O . ILE B 1 67 ? 60.154 77.133 56.821 1.00 27.49 488 ILE B O 1
ATOM 1631 N N . GLN B 1 68 ? 61.230 79.060 57.372 1.00 24.34 489 GLN B N 1
ATOM 1632 C CA . GLN B 1 68 ? 60.901 78.914 58.796 1.00 27.10 489 GLN B CA 1
ATOM 1633 C C . GLN B 1 68 ? 59.358 79.041 58.974 1.00 26.03 489 GLN B C 1
ATOM 1634 O O . GLN B 1 68 ? 58.771 78.336 59.800 1.00 25.72 489 GLN B O 1
ATOM 1640 N N . THR B 1 69 ? 58.726 79.876 58.164 1.00 25.16 490 THR B N 1
ATOM 1641 C CA . THR B 1 69 ? 57.254 80.032 58.153 1.00 25.43 490 THR B CA 1
ATOM 1642 C C . THR B 1 69 ? 56.547 78.718 57.758 1.00 26.00 490 THR B C 1
ATOM 1643 O O . THR B 1 69 ? 55.598 78.251 58.434 1.00 26.13 490 THR B O 1
ATOM 1647 N N . LEU B 1 70 ? 57.046 78.104 56.694 1.00 23.33 491 LEU B N 1
ATOM 1648 C CA . LEU B 1 70 ? 56.444 76.924 56.171 1.00 23.81 491 LEU B CA 1
ATOM 1649 C C . LEU B 1 70 ? 56.659 75.780 57.143 1.00 24.71 491 LEU B C 1
ATOM 1650 O O . LEU B 1 70 ? 55.766 74.974 57.389 1.00 23.90 491 LEU B O 1
ATOM 1655 N N . GLU B 1 71 ? 57.886 75.636 57.614 1.00 26.22 492 GLU B N 1
ATOM 1656 C CA . GLU B 1 71 ? 58.192 74.664 58.650 1.00 29.87 492 GLU B CA 1
ATOM 1657 C C . GLU B 1 71 ? 57.229 74.750 59.843 1.00 30.27 492 GLU B C 1
ATOM 1658 O O . GLU B 1 71 ? 56.720 73.734 60.269 1.00 28.45 492 GLU B O 1
ATOM 1664 N N . GLU B 1 72 ? 56.951 75.964 60.330 1.00 30.39 493 GLU B N 1
ATOM 1665 C CA . GLU B 1 72 ? 56.098 76.131 61.491 1.00 33.53 493 GLU B CA 1
ATOM 1666 C C . GLU B 1 72 ? 54.671 75.714 61.118 1.00 31.22 493 GLU B C 1
ATOM 1667 O O . GLU B 1 72 ? 54.012 74.992 61.898 1.00 28.67 493 GLU B O 1
ATOM 1681 N N . ILE B 1 74 ? 53.751 73.603 58.755 1.00 23.92 495 ILE B N 1
ATOM 1682 C CA . ILE B 1 74 ? 53.645 72.119 58.671 1.00 22.63 495 ILE B CA 1
ATOM 1683 C C . ILE B 1 74 ? 53.656 71.425 60.035 1.00 25.36 495 ILE B C 1
ATOM 1684 O O . ILE B 1 74 ? 52.906 70.452 60.292 1.00 24.08 495 ILE B O 1
ATOM 1689 N N A GLN B 1 75 ? 54.527 71.902 60.913 0.70 26.08 496 GLN B N 1
ATOM 1690 N N B GLN B 1 75 ? 54.516 71.892 60.930 0.30 23.96 496 GLN B N 1
ATOM 1691 C CA A GLN B 1 75 ? 54.573 71.330 62.263 0.70 28.35 496 GLN B CA 1
ATOM 1692 C CA B GLN B 1 75 ? 54.551 71.313 62.279 0.30 24.24 496 GLN B CA 1
ATOM 1693 C C A GLN B 1 75 ? 53.167 71.488 62.908 0.70 26.19 496 GLN B C 1
ATOM 1694 C C B GLN B 1 75 ? 53.193 71.517 62.993 0.30 24.50 496 GLN B C 1
ATOM 1695 O O A GLN B 1 75 ? 52.667 70.557 63.529 0.70 26.17 496 GLN B O 1
ATOM 1696 O O B GLN B 1 75 ? 52.741 70.661 63.759 0.30 24.77 496 GLN B O 1
ATOM 1707 N N . SER B 1 76 ? 52.543 72.638 62.719 1.00 24.76 497 SER B N 1
ATOM 1708 C CA . SER B 1 76 ? 51.236 72.934 63.308 1.00 27.04 497 SER B CA 1
ATOM 1709 C C . SER B 1 76 ? 50.100 72.022 62.764 1.00 25.97 497 SER B C 1
ATOM 1710 O O . SER B 1 76 ? 49.136 71.692 63.501 1.00 26.10 497 SER B O 1
ATOM 1713 N N . PHE B 1 77 ? 50.209 71.596 61.505 1.00 23.29 498 PHE B N 1
ATOM 1714 C CA . PHE B 1 77 ? 49.269 70.632 60.940 1.00 21.72 498 PHE B CA 1
ATOM 1715 C C . PHE B 1 77 ? 49.569 69.274 61.468 1.00 22.43 498 PHE B C 1
ATOM 1716 O O . PHE B 1 77 ? 48.666 68.547 61.772 1.00 23.10 498 PHE B O 1
ATOM 1724 N N . HIS B 1 78 ? 50.844 68.927 61.593 1.00 22.83 499 HIS B N 1
ATOM 1725 C CA . HIS B 1 78 ? 51.200 67.568 61.970 1.00 26.53 499 HIS B CA 1
ATOM 1726 C C . HIS B 1 78 ? 50.759 67.319 63.377 1.00 29.04 499 HIS B C 1
ATOM 1727 O O . HIS B 1 78 ? 50.436 66.160 63.756 1.00 26.43 499 HIS B O 1
ATOM 1734 N N . LYS B 1 79 ? 50.667 68.383 64.154 1.00 29.92 500 LYS B N 1
ATOM 1735 C CA . LYS B 1 79 ? 50.463 68.147 65.577 1.00 33.13 500 LYS B CA 1
ATOM 1736 C C . LYS B 1 79 ? 48.961 67.962 65.749 1.00 34.20 500 LYS B C 1
ATOM 1737 O O . LYS B 1 79 ? 48.534 67.363 66.717 1.00 34.93 500 LYS B O 1
ATOM 1743 N N . ARG B 1 80 ? 48.193 68.344 64.746 1.00 30.93 501 ARG B N 1
ATOM 1744 C CA . ARG B 1 80 ? 46.758 67.993 64.692 1.00 29.78 501 ARG B CA 1
ATOM 1745 C C . ARG B 1 80 ? 46.410 66.674 63.937 1.00 27.92 501 ARG B C 1
ATOM 1746 O O . ARG B 1 80 ? 45.250 66.396 63.655 1.00 28.89 501 ARG B O 1
ATOM 1754 N N . GLY B 1 81 ? 47.407 65.855 63.640 1.00 25.73 502 GLY B N 1
ATOM 1755 C CA . GLY B 1 81 ? 47.148 64.589 63.002 1.00 25.29 502 GLY B CA 1
ATOM 1756 C C . GLY B 1 81 ? 46.991 64.709 61.486 1.00 26.76 502 GLY B C 1
ATOM 1757 O O . GLY B 1 81 ? 46.648 63.719 60.833 1.00 27.10 502 GLY B O 1
ATOM 1758 N N . ILE B 1 82 ? 47.277 65.875 60.898 1.00 24.41 503 ILE B N 1
ATOM 1759 C CA . ILE B 1 82 ? 47.054 66.056 59.434 1.00 23.97 503 ILE B CA 1
ATOM 1760 C C . ILE B 1 82 ? 48.270 65.603 58.647 1.00 24.97 503 ILE B C 1
ATOM 1761 O O . ILE B 1 82 ? 49.376 66.058 58.895 1.00 24.22 503 ILE B O 1
ATOM 1766 N N . LYS B 1 83 ? 48.065 64.726 57.684 1.00 24.52 504 LYS B N 1
ATOM 1767 C CA . LYS B 1 83 ? 49.148 64.387 56.800 1.00 24.76 504 LYS B CA 1
ATOM 1768 C C . LYS B 1 83 ? 49.294 65.457 55.701 1.00 23.06 504 LYS B C 1
ATOM 1769 O O . LYS B 1 83 ? 48.308 65.853 55.084 1.00 22.11 504 LYS B O 1
ATOM 1775 N N . VAL B 1 84 ? 50.511 65.934 55.487 1.00 21.21 505 VAL B N 1
ATOM 1776 C CA . VAL B 1 84 ? 50.696 67.072 54.554 1.00 21.32 505 VAL B CA 1
ATOM 1777 C C . VAL B 1 84 ? 51.405 66.562 53.300 1.00 20.67 505 VAL B C 1
ATOM 1778 O O . VAL B 1 84 ? 52.462 65.854 53.417 1.00 21.73 505 VAL B O 1
ATOM 1782 N N . LEU B 1 85 ? 50.849 66.829 52.140 1.00 18.65 506 LEU B N 1
ATOM 1783 C CA . LEU B 1 85 ? 51.587 66.570 50.875 1.00 19.31 506 LEU B CA 1
ATOM 1784 C C . LEU B 1 85 ? 51.974 67.909 50.238 1.00 19.21 506 LEU B C 1
ATOM 1785 O O . LEU B 1 85 ? 51.266 68.887 50.428 1.00 19.99 506 LEU B O 1
ATOM 1790 N N . ILE B 1 86 ? 53.044 67.937 49.448 1.00 19.00 507 ILE B N 1
ATOM 1791 C CA . ILE B 1 86 ? 53.450 69.182 48.811 1.00 19.02 507 ILE B CA 1
ATOM 1792 C C . ILE B 1 86 ? 53.435 68.927 47.316 1.00 18.83 507 ILE B C 1
ATOM 1793 O O . ILE B 1 86 ? 53.804 67.839 46.894 1.00 21.16 507 ILE B O 1
ATOM 1798 N N . SER B 1 87 ? 53.001 69.899 46.519 1.00 18.00 508 SER B N 1
ATOM 1799 C CA . SER B 1 87 ? 53.064 69.731 45.042 1.00 19.36 508 SER B CA 1
ATOM 1800 C C . SER B 1 87 ? 53.494 70.991 44.399 1.00 20.18 508 SER B C 1
ATOM 1801 O O . SER B 1 87 ? 53.312 72.050 44.954 1.00 19.80 508 SER B O 1
ATOM 1804 N N . GLY B 1 88 ? 54.059 70.883 43.190 1.00 21.66 509 GLY B N 1
ATOM 1805 C CA . GLY B 1 88 ? 54.137 72.037 42.364 1.00 24.09 509 GLY B CA 1
ATOM 1806 C C . GLY B 1 88 ? 55.428 72.837 42.559 1.00 23.61 509 GLY B C 1
ATOM 1807 O O . GLY B 1 88 ? 55.570 73.870 41.941 1.00 22.98 509 GLY B O 1
ATOM 1808 N N . ALA B 1 89 ? 56.344 72.407 43.429 1.00 22.50 510 ALA B N 1
ATOM 1809 C CA . ALA B 1 89 ? 57.518 73.284 43.677 1.00 22.76 510 ALA B CA 1
ATOM 1810 C C . ALA B 1 89 ? 58.313 73.407 42.389 1.00 24.34 510 ALA B C 1
ATOM 1811 O O . ALA B 1 89 ? 58.540 72.401 41.730 1.00 24.88 510 ALA B O 1
ATOM 1813 N N . ASN B 1 90 ? 58.753 74.603 42.030 1.00 24.05 511 ASN B N 1
ATOM 1814 C CA . ASN B 1 90 ? 59.633 74.697 40.812 1.00 24.98 511 ASN B CA 1
ATOM 1815 C C . ASN B 1 90 ? 61.013 74.077 41.079 1.00 26.73 511 ASN B C 1
ATOM 1816 O O . ASN B 1 90 ? 61.308 73.647 42.196 1.00 24.53 511 ASN B O 1
ATOM 1821 N N . SER B 1 91 ? 61.879 74.015 40.070 1.00 28.14 512 SER B N 1
ATOM 1822 C CA . SER B 1 91 ? 63.122 73.261 40.301 1.00 28.95 512 SER B CA 1
ATOM 1823 C C . SER B 1 91 ? 64.050 73.934 41.369 1.00 28.75 512 SER B C 1
ATOM 1824 O O . SER B 1 91 ? 64.752 73.229 42.086 1.00 28.38 512 SER B O 1
ATOM 1827 N N . ARG B 1 92 ? 64.047 75.268 41.491 1.00 25.83 513 ARG B N 1
ATOM 1828 C CA A ARG B 1 92 ? 64.825 75.971 42.508 0.50 26.25 513 ARG B CA 1
ATOM 1829 C CA B ARG B 1 92 ? 64.825 75.962 42.524 0.50 26.49 513 ARG B CA 1
ATOM 1830 C C . ARG B 1 92 ? 64.238 75.713 43.907 1.00 24.83 513 ARG B C 1
ATOM 1831 O O . ARG B 1 92 ? 64.922 75.279 44.816 1.00 24.40 513 ARG B O 1
ATOM 1846 N N . VAL B 1 93 ? 62.941 75.974 44.074 1.00 22.93 514 VAL B N 1
ATOM 1847 C CA . VAL B 1 93 ? 62.283 75.777 45.371 1.00 21.56 514 VAL B CA 1
ATOM 1848 C C . VAL B 1 93 ? 62.406 74.287 45.738 1.00 21.96 514 VAL B C 1
ATOM 1849 O O . VAL B 1 93 ? 62.618 73.963 46.896 1.00 21.93 514 VAL B O 1
ATOM 1853 N N . SER B 1 94 ? 62.345 73.414 44.743 1.00 22.30 515 SER B N 1
ATOM 1854 C CA . SER B 1 94 ? 62.422 71.979 45.076 1.00 24.74 515 SER B CA 1
ATOM 1855 C C . SER B 1 94 ? 63.714 71.693 45.789 1.00 24.24 515 SER B C 1
ATOM 1856 O O . SER B 1 94 ? 63.739 70.939 46.731 1.00 24.69 515 SER B O 1
ATOM 1859 N N . GLN B 1 95 ? 64.790 72.195 45.233 1.00 24.82 516 GLN B N 1
ATOM 1860 C CA . GLN B 1 95 ? 66.064 72.001 45.843 1.00 25.98 516 GLN B CA 1
ATOM 1861 C C . GLN B 1 95 ? 66.141 72.689 47.229 1.00 24.36 516 GLN B C 1
ATOM 1862 O O . GLN B 1 95 ? 66.755 72.158 48.168 1.00 24.93 516 GLN B O 1
ATOM 1868 N N . LYS B 1 96 ? 65.583 73.881 47.350 1.00 23.20 517 LYS B N 1
ATOM 1869 C CA . LYS B 1 96 ? 65.550 74.577 48.629 1.00 23.85 517 LYS B CA 1
ATOM 1870 C C . LYS B 1 96 ? 64.789 73.758 49.722 1.00 24.31 517 LYS B C 1
ATOM 1871 O O . LYS B 1 96 ? 65.228 73.672 50.858 1.00 23.24 517 LYS B O 1
ATOM 1877 N N . LEU B 1 97 ? 63.674 73.112 49.359 1.00 23.63 518 LEU B N 1
ATOM 1878 C CA . LEU B 1 97 ? 62.908 72.290 50.305 1.00 23.67 518 LEU B CA 1
ATOM 1879 C C . LEU B 1 97 ? 63.733 71.093 50.809 1.00 25.72 518 LEU B C 1
ATOM 1880 O O . LEU B 1 97 ? 63.617 70.687 51.956 1.00 25.66 518 LEU B O 1
ATOM 1885 N N . VAL B 1 98 ? 64.549 70.515 49.938 1.00 26.64 519 VAL B N 1
ATOM 1886 C CA . VAL B 1 98 ? 65.495 69.498 50.436 1.00 27.40 519 VAL B CA 1
ATOM 1887 C C . VAL B 1 98 ? 66.510 70.092 51.381 1.00 29.37 519 VAL B C 1
ATOM 1888 O O . VAL B 1 98 ? 66.672 69.598 52.500 1.00 27.40 519 VAL B O 1
ATOM 1892 N N . LYS B 1 99 ? 67.179 71.160 50.922 1.00 29.48 520 LYS B N 1
ATOM 1893 C CA . LYS B 1 99 ? 68.261 71.784 51.680 1.00 33.60 520 LYS B CA 1
ATOM 1894 C C . LYS B 1 99 ? 67.711 72.142 53.091 1.00 34.31 520 LYS B C 1
ATOM 1895 O O . LYS B 1 99 ? 68.383 71.885 54.080 1.00 31.94 520 LYS B O 1
ATOM 1901 N N . ALA B 1 100 ? 66.476 72.668 53.162 1.00 28.68 521 ALA B N 1
ATOM 1902 C CA . ALA B 1 100 ? 65.856 73.145 54.411 1.00 31.00 521 ALA B CA 1
ATOM 1903 C C . ALA B 1 100 ? 65.360 72.072 55.323 1.00 30.85 521 ALA B C 1
ATOM 1904 O O . ALA B 1 100 ? 64.996 72.354 56.495 1.00 33.43 521 ALA B O 1
ATOM 1906 N N . GLY B 1 101 ? 65.301 70.839 54.839 1.00 26.47 522 GLY B N 1
ATOM 1907 C CA . GLY B 1 101 ? 64.799 69.771 55.673 1.00 29.37 522 GLY B CA 1
ATOM 1908 C C . GLY B 1 101 ? 63.283 69.634 55.596 1.00 28.94 522 GLY B C 1
ATOM 1909 O O . GLY B 1 101 ? 62.727 68.787 56.294 1.00 28.04 522 GLY B O 1
ATOM 1910 N N . ILE B 1 102 ? 62.616 70.432 54.753 1.00 26.87 523 ILE B N 1
ATOM 1911 C CA . ILE B 1 102 ? 61.129 70.299 54.628 1.00 27.15 523 ILE B CA 1
ATOM 1912 C C . ILE B 1 102 ? 60.707 68.945 54.014 1.00 26.93 523 ILE B C 1
ATOM 1913 O O . ILE B 1 102 ? 59.726 68.302 54.431 1.00 25.52 523 ILE B O 1
ATOM 1918 N N . VAL B 1 103 ? 61.485 68.470 53.048 1.00 26.40 524 VAL B N 1
ATOM 1919 C CA . VAL B 1 103 ? 61.100 67.228 52.419 1.00 25.97 524 VAL B CA 1
ATOM 1920 C C . VAL B 1 103 ? 61.150 66.107 53.447 1.00 26.68 524 VAL B C 1
ATOM 1921 O O . VAL B 1 103 ? 60.255 65.252 53.472 1.00 26.43 524 VAL B O 1
ATOM 1925 N N . LYS B 1 104 ? 62.178 66.108 54.276 1.00 28.17 525 LYS B N 1
ATOM 1926 C CA . LYS B 1 104 ? 62.262 65.121 55.337 1.00 30.59 525 LYS B CA 1
ATOM 1927 C C . LYS B 1 104 ? 61.071 65.277 56.300 1.00 29.01 525 LYS B C 1
ATOM 1928 O O . LYS B 1 104 ? 60.539 64.258 56.784 1.00 29.25 525 LYS B O 1
ATOM 1934 N N . LEU B 1 105 ? 60.659 66.519 56.565 1.00 27.37 526 LEU B N 1
ATOM 1935 C CA . LEU B 1 105 ? 59.533 66.795 57.476 1.00 25.48 526 LEU B CA 1
ATOM 1936 C C . LEU B 1 105 ? 58.219 66.186 56.997 1.00 25.30 526 LEU B C 1
ATOM 1937 O O . LEU B 1 105 ? 57.538 65.521 57.765 1.00 26.05 526 LEU B O 1
ATOM 1942 N N . VAL B 1 106 ? 57.881 66.324 55.728 1.00 24.19 527 VAL B N 1
ATOM 1943 C CA . VAL B 1 106 ? 56.626 65.748 55.260 1.00 25.49 527 VAL B CA 1
ATOM 1944 C C . VAL B 1 106 ? 56.801 64.315 54.723 1.00 26.94 527 VAL B C 1
ATOM 1945 O O . VAL B 1 106 ? 55.834 63.608 54.595 1.00 28.82 527 VAL B O 1
ATOM 1949 N N . GLY B 1 107 ? 58.044 63.890 54.429 1.00 26.61 528 GLY B N 1
ATOM 1950 C CA . GLY B 1 107 ? 58.283 62.553 53.868 1.00 26.91 528 GLY B CA 1
ATOM 1951 C C . GLY B 1 107 ? 58.453 62.691 52.375 1.00 28.71 528 GLY B C 1
ATOM 1952 O O . GLY B 1 107 ? 57.614 63.291 51.714 1.00 26.89 528 GLY B O 1
ATOM 1953 N N . GLU B 1 108 ? 59.536 62.130 51.820 1.00 30.67 529 GLU B N 1
ATOM 1954 C CA . GLU B 1 108 ? 59.857 62.256 50.397 1.00 30.54 529 GLU B CA 1
ATOM 1955 C C . GLU B 1 108 ? 58.714 61.700 49.563 1.00 29.39 529 GLU B C 1
ATOM 1956 O O . GLU B 1 108 ? 58.464 62.190 48.438 1.00 28.22 529 GLU B O 1
ATOM 1962 N N . GLN B 1 109 ? 58.040 60.676 50.084 1.00 28.38 530 GLN B N 1
ATOM 1963 C CA . GLN B 1 109 ? 56.951 60.031 49.346 1.00 31.47 530 GLN B CA 1
ATOM 1964 C C . GLN B 1 109 ? 55.708 60.962 49.219 1.00 30.72 530 GLN B C 1
ATOM 1965 O O . GLN B 1 109 ? 54.799 60.650 48.438 1.00 28.55 530 GLN B O 1
ATOM 1971 N N . ASN B 1 110 ? 55.692 62.055 49.998 1.00 26.23 531 ASN B N 1
ATOM 1972 C CA . ASN B 1 110 ? 54.543 62.995 50.031 1.00 24.68 531 ASN B CA 1
ATOM 1973 C C . ASN B 1 110 ? 54.780 64.286 49.277 1.00 23.19 531 ASN B C 1
ATOM 1974 O O . ASN B 1 110 ? 53.972 65.211 49.323 1.00 20.85 531 ASN B O 1
ATOM 1979 N N . VAL B 1 111 ? 55.874 64.339 48.522 1.00 22.96 532 VAL B N 1
ATOM 1980 C CA . VAL B 1 111 ? 56.179 65.493 47.693 1.00 22.88 532 VAL B CA 1
ATOM 1981 C C . VAL B 1 111 ? 56.009 65.120 46.184 1.00 24.99 532 VAL B C 1
ATOM 1982 O O . VAL B 1 111 ? 56.513 64.085 45.710 1.00 25.52 532 VAL B O 1
ATOM 1986 N N . TYR B 1 112 ? 55.264 65.946 45.454 1.00 23.35 533 TYR B N 1
ATOM 1987 C CA . TYR B 1 112 ? 54.821 65.614 44.080 1.00 23.94 533 TYR B CA 1
ATOM 1988 C C . TYR B 1 112 ? 55.244 66.710 43.134 1.00 24.14 533 TYR B C 1
ATOM 1989 O O . TYR B 1 112 ? 55.075 67.879 43.445 1.00 22.96 533 TYR B O 1
ATOM 1998 N N . PRO B 1 113 ? 55.791 66.363 41.948 1.00 25.11 534 PRO B N 1
ATOM 1999 C CA . PRO B 1 113 ? 56.142 67.464 41.069 1.00 25.26 534 PRO B CA 1
ATOM 2000 C C . PRO B 1 113 ? 54.943 68.267 40.612 1.00 23.98 534 PRO B C 1
ATOM 2001 O O . PRO B 1 113 ? 55.066 69.472 40.437 1.00 25.04 534 PRO B O 1
ATOM 2005 N N . VAL B 1 114 ? 53.760 67.675 40.477 1.00 23.74 535 VAL B N 1
ATOM 2006 C CA A VAL B 1 114 ? 52.646 68.459 39.984 0.50 23.41 535 VAL B CA 1
ATOM 2007 C CA B VAL B 1 114 ? 52.630 68.428 39.940 0.50 23.15 535 VAL B CA 1
ATOM 2008 C C . VAL B 1 114 ? 51.370 68.140 40.769 1.00 23.54 535 VAL B C 1
ATOM 2009 O O . VAL B 1 114 ? 51.240 67.075 41.448 1.00 22.96 535 VAL B O 1
ATOM 2016 N N . PHE B 1 115 ? 50.457 69.094 40.795 1.00 24.04 536 PHE B N 1
ATOM 2017 C CA . PHE B 1 115 ? 49.287 68.924 41.686 1.00 23.59 536 PHE B CA 1
ATOM 2018 C C . PHE B 1 115 ? 48.466 67.654 41.408 1.00 24.53 536 PHE B C 1
ATOM 2019 O O . PHE B 1 115 ? 48.011 66.984 42.326 1.00 22.35 536 PHE B O 1
ATOM 2027 N N . GLU B 1 116 ? 48.288 67.303 40.143 1.00 23.93 537 GLU B N 1
ATOM 2028 C CA . GLU B 1 116 ? 47.454 66.136 39.810 1.00 26.40 537 GLU B CA 1
ATOM 2029 C C . GLU B 1 116 ? 47.946 64.857 40.443 1.00 25.80 537 GLU B C 1
ATOM 2030 O O . GLU B 1 116 ? 47.161 64.036 40.862 1.00 23.94 537 GLU B O 1
ATOM 2036 N N . GLY B 1 117 ? 49.270 64.694 40.468 1.00 24.99 538 GLY B N 1
ATOM 2037 C CA . GLY B 1 117 ? 49.917 63.543 41.174 1.00 26.42 538 GLY B CA 1
ATOM 2038 C C . GLY B 1 117 ? 49.571 63.470 42.656 1.00 25.71 538 GLY B C 1
ATOM 2039 O O . GLY B 1 117 ? 49.271 62.365 43.209 1.00 24.29 538 GLY B O 1
ATOM 2040 N N . ALA B 1 118 ? 49.592 64.632 43.327 1.00 23.12 539 ALA B N 1
ATOM 2041 C CA . ALA B 1 118 ? 49.309 64.628 44.771 1.00 22.07 539 ALA B CA 1
ATOM 2042 C C . ALA B 1 118 ? 47.794 64.335 44.984 1.00 22.43 539 ALA B C 1
ATOM 2043 O O . ALA B 1 118 ? 47.435 63.682 45.948 1.00 21.96 539 ALA B O 1
ATOM 2045 N N . LEU B 1 119 ? 46.941 64.934 44.130 1.00 22.87 540 LEU B N 1
ATOM 2046 C CA . LEU B 1 119 ? 45.470 64.770 44.207 1.00 23.52 540 LEU B CA 1
ATOM 2047 C C . LEU B 1 119 ? 45.086 63.256 44.009 1.00 24.33 540 LEU B C 1
ATOM 2048 O O . LEU B 1 119 ? 44.365 62.684 44.786 1.00 23.96 540 LEU B O 1
ATOM 2053 N N . SER B 1 120 ? 45.620 62.643 43.000 1.00 25.00 541 SER B N 1
ATOM 2054 C CA . SER B 1 120 ? 45.421 61.223 42.754 1.00 26.51 541 SER B CA 1
ATOM 2055 C C . SER B 1 120 ? 45.883 60.347 43.926 1.00 26.89 541 SER B C 1
ATOM 2056 O O . SER B 1 120 ? 45.155 59.436 44.405 1.00 27.96 541 SER B O 1
ATOM 2059 N N . ALA B 1 121 ? 47.090 60.601 44.414 1.00 26.26 542 ALA B N 1
ATOM 2060 C CA . ALA B 1 121 ? 47.602 59.898 45.571 1.00 26.11 542 ALA B CA 1
ATOM 2061 C C . ALA B 1 121 ? 46.745 60.114 46.804 1.00 25.57 542 ALA B C 1
ATOM 2062 O O . ALA B 1 121 ? 46.464 59.164 47.567 1.00 25.45 542 ALA B O 1
ATOM 2064 N N . ALA B 1 122 ? 46.292 61.338 47.001 1.00 21.67 543 ALA B N 1
ATOM 2065 C CA . ALA B 1 122 ? 45.484 61.613 48.180 1.00 23.41 543 ALA B CA 1
ATOM 2066 C C . ALA B 1 122 ? 44.142 60.857 48.046 1.00 23.31 543 ALA B C 1
ATOM 2067 O O . ALA B 1 122 ? 43.696 60.183 49.018 1.00 23.38 543 ALA B O 1
ATOM 2069 N N . LEU B 1 123 ? 43.498 60.944 46.874 1.00 22.15 544 LEU B N 1
ATOM 2070 C CA . LEU B 1 123 ? 42.164 60.286 46.729 1.00 25.62 544 LEU B CA 1
ATOM 2071 C C . LEU B 1 123 ? 42.302 58.766 46.936 1.00 28.62 544 LEU B C 1
ATOM 2072 O O . LEU B 1 123 ? 41.438 58.127 47.546 1.00 28.78 544 LEU B O 1
ATOM 2077 N N . THR B 1 124 ? 43.364 58.185 46.370 1.00 29.00 545 THR B N 1
ATOM 2078 C CA . THR B 1 124 ? 43.648 56.764 46.508 1.00 31.57 545 THR B CA 1
ATOM 2079 C C . THR B 1 124 ? 43.830 56.325 47.957 1.00 31.93 545 THR B C 1
ATOM 2080 O O . THR B 1 124 ? 43.232 55.342 48.390 1.00 31.57 545 THR B O 1
ATOM 2084 N N . GLU B 1 125 ? 44.642 57.064 48.712 1.00 31.73 546 GLU B N 1
ATOM 2085 C CA . GLU B 1 125 ? 44.821 56.793 50.130 1.00 35.52 546 GLU B CA 1
ATOM 2086 C C . GLU B 1 125 ? 43.543 56.887 50.953 1.00 36.50 546 GLU B C 1
ATOM 2087 O O . GLU B 1 125 ? 43.338 56.096 51.880 1.00 37.65 546 GLU B O 1
ATOM 2093 N N . ILE B 1 126 ? 42.724 57.867 50.632 1.00 32.10 547 ILE B N 1
ATOM 2094 C CA . ILE B 1 126 ? 41.482 58.070 51.363 1.00 34.59 547 ILE B CA 1
ATOM 2095 C C . ILE B 1 126 ? 40.559 56.880 51.107 1.00 38.21 547 ILE B C 1
ATOM 2096 O O . ILE B 1 126 ? 39.990 56.330 52.046 1.00 39.16 547 ILE B O 1
ATOM 2101 N N . GLU B 1 127 ? 40.436 56.488 49.840 1.00 37.53 548 GLU B N 1
ATOM 2102 C CA . GLU B 1 127 ? 39.716 55.289 49.417 1.00 44.28 548 GLU B CA 1
ATOM 2103 C C . GLU B 1 127 ? 40.190 53.953 50.053 1.00 45.64 548 GLU B C 1
ATOM 2104 O O . GLU B 1 127 ? 39.382 53.063 50.229 1.00 45.23 548 GLU B O 1
ATOM 2110 N N . ALA B 1 128 ? 41.462 53.849 50.452 1.00 48.18 549 ALA B N 1
ATOM 2111 C CA . ALA B 1 128 ? 41.964 52.663 51.161 1.00 55.67 549 ALA B CA 1
ATOM 2112 C C . ALA B 1 128 ? 41.494 52.473 52.623 1.00 62.01 549 ALA B C 1
ATOM 2113 O O . ALA B 1 128 ? 41.908 51.507 53.276 1.00 69.33 549 ALA B O 1
ATOM 2115 N N . GLN B 1 129 ? 40.626 53.355 53.123 1.00 66.79 550 GLN B N 1
ATOM 2116 C CA . GLN B 1 129 ? 39.987 53.165 54.435 1.00 74.65 550 GLN B CA 1
ATOM 2117 C C . GLN B 1 129 ? 38.945 52.058 54.468 1.00 74.03 550 GLN B C 1
ATOM 2118 O O . GLN B 1 129 ? 38.426 51.736 55.541 1.00 76.13 550 GLN B O 1
#

Sequence (248 aa):
NAESYELAQHGRRSTLPRELAVYALEGPFFFAAAETFERVGSIQETPQQILLILLRLKWVPFDITGIQTLEEIQQSFHKRRGIKVLISGANSRVSQKLVKAGIVKKLVGEQNVYPVVFEEGALSAALTEIEAQNAESYELAQHGRRSTLPRELAVYALEGPFFFAAAETFERVGSIQETPQQILLILLRLKWVPFDITGIQTLEEIQQSFHKRGIKVLISGANSRRVSQKLVKAGIVKLVGEQNVYPVVFEGALSAALTEIEAQ

Nearest PDB structures (foldseek):
  4dgh-assembly1_A  TM=1.008E+00  e=1.693E-22  Vibrio cholerae
  3oir-assembly1_A  TM=8.581E-01  e=8.230E-08  Wolinella succinogenes
  7lhv-assembly1_B  TM=7.005E-01  e=1.669E-05  Arabidopsis thaliana
  6kpb-assembly1_C-2  TM=4.132E-01  e=1.153E+00  Arabidopsis thaliana
  4dgh-assembly1_A  TM=1.006E+00  e=2.755E-21  Vibrio cholerae

CATH classification: 3.30.750.24

B-factor: mean 30.86, std 11.23, range [15.33, 84.07]

Solvent-accessible surface area: 13213 Å² total

Foldseek 3Di:
DVLCVLQVVVPHNDDDPQEEEEEQAEQPSQVVLVVVLVVVPDDDDHQEYEYEDQRYPADPVVLVSVVVLVSCVVVNHQYAYEQHPPHVVVVCVVSCVCVSRDVVRYYDHVSVNSNVVSVVVVVD/DDLCVLQVVVVHNDDDPQEEEEEQQAQPSQVVLVVVLVVLPDDDDHQEYEYEDQRYDADPVVLVSVVVLVSCVVVNYQYAYENHPPHVVVVCVVSCVCVVNDVVRYYDHDNVNSNVVSVVVVVD

Organism: Vibrio cholerae serotype O1 (strain ATCC 39315 / El Tor Inaba N16961) (NCBI:txid243277)